Protein AF-A0A6A8DEP5-F1 (afdb_monomer_lite)

Secondary structure (DSSP, 8-state):
-HHHHHHHHHHHHHHHHHHHHHHHHHHHHHHHHHHHHHHHHHHHHHHHHHHHHHHHHHHS-GGGS-HHHHHHHHHHHHHHHHHHHHHHHHHHHHHHHHHHHHHHHHHHHHHHHHH--HHHHHHHHHHHHHHHHHHH--TTHHHHHHHHHHHHHHHHHHHHHHHHHHHHHHHHHHHHHHHHHHHHHHHHHTTTTT------HHHHHHHHHHHHHHHHHHHHHHHHHHHHHHHHHHHHT-----TTHHHHHHHHHH-

Structure (mmCIF, N/CA/C/O backbone):
data_AF-A0A6A8DEP5-F1
#
_entry.id   AF-A0A6A8DEP5-F1
#
loop_
_atom_site.group_PDB
_atom_site.id
_atom_site.type_symbol
_atom_site.label_atom_id
_atom_site.label_alt_id
_atom_site.label_comp_id
_atom_site.label_asym_id
_atom_site.label_entity_id
_atom_site.label_seq_id
_atom_site.pdbx_PDB_ins_code
_atom_site.Cartn_x
_atom_site.Cartn_y
_atom_site.Cartn_z
_atom_site.occupancy
_atom_site.B_iso_or_equiv
_atom_site.auth_seq_id
_atom_site.auth_comp_id
_atom_site.auth_asym_id
_atom_site.auth_atom_id
_atom_site.pdbx_PDB_model_num
ATOM 1 N N . MET A 1 1 ? 21.143 9.092 -34.615 1.00 64.88 1 MET A N 1
ATOM 2 C CA . MET A 1 1 ? 20.687 7.791 -35.154 1.00 64.88 1 MET A CA 1
ATOM 3 C C . MET A 1 1 ? 20.883 6.630 -34.178 1.00 64.88 1 MET A C 1
ATOM 5 O O . MET A 1 1 ? 20.022 6.469 -33.326 1.00 64.88 1 MET A O 1
ATOM 9 N N . LEU A 1 2 ? 21.979 5.856 -34.192 1.00 66.44 2 LEU A N 1
ATOM 10 C CA . LEU A 1 2 ? 22.106 4.645 -33.340 1.00 66.44 2 LEU A CA 1
ATOM 11 C C . LEU A 1 2 ? 22.013 4.942 -31.827 1.00 66.44 2 LEU A C 1
ATOM 13 O O . LEU A 1 2 ? 21.248 4.302 -31.108 1.00 66.44 2 LEU A O 1
ATOM 17 N N . ASN A 1 3 ? 22.694 6.000 -31.370 1.00 68.44 3 ASN A N 1
ATOM 18 C CA . ASN A 1 3 ? 22.599 6.492 -29.989 1.00 68.44 3 ASN A CA 1
ATOM 19 C C . ASN A 1 3 ? 21.206 7.040 -29.617 1.00 68.44 3 ASN A C 1
ATOM 21 O O . ASN A 1 3 ? 20.847 7.037 -28.442 1.00 68.44 3 ASN A O 1
ATOM 25 N N . GLU A 1 4 ? 20.401 7.500 -30.579 1.00 78.38 4 GLU A N 1
ATOM 26 C CA . GLU A 1 4 ? 19.029 7.954 -30.304 1.00 78.38 4 GLU A CA 1
ATOM 27 C C . GLU A 1 4 ? 18.061 6.786 -30.170 1.00 78.38 4 GLU A C 1
ATOM 29 O O . GLU A 1 4 ? 17.274 6.773 -29.226 1.00 78.38 4 GLU A O 1
ATOM 34 N N . TYR A 1 5 ? 18.147 5.783 -31.051 1.00 73.94 5 TYR A N 1
ATOM 35 C CA . TYR A 1 5 ? 17.395 4.536 -30.886 1.00 73.94 5 TYR A CA 1
ATOM 36 C C . TYR A 1 5 ? 17.712 3.884 -29.544 1.00 73.94 5 TYR A C 1
ATOM 38 O O . TYR A 1 5 ? 16.813 3.413 -28.855 1.00 73.94 5 TYR A O 1
ATOM 46 N N . GLN A 1 6 ? 18.978 3.936 -29.125 1.00 69.00 6 GLN A N 1
ATOM 47 C CA . GLN A 1 6 ? 19.394 3.414 -27.833 1.00 69.00 6 GLN A CA 1
ATOM 48 C C . GLN A 1 6 ? 18.760 4.161 -26.654 1.00 69.00 6 GLN A C 1
ATOM 50 O O . GLN A 1 6 ? 18.247 3.523 -25.736 1.00 69.00 6 GLN A O 1
ATOM 55 N N . LYS A 1 7 ? 18.752 5.499 -26.679 1.00 78.81 7 LYS A N 1
ATOM 56 C CA . LYS A 1 7 ? 18.082 6.305 -25.645 1.00 78.81 7 LYS A CA 1
ATOM 57 C C . LYS A 1 7 ? 16.578 6.029 -25.594 1.00 78.81 7 LYS A C 1
ATOM 59 O O . LYS A 1 7 ? 16.026 5.903 -24.506 1.00 78.81 7 LYS A O 1
ATOM 64 N N . LYS A 1 8 ? 15.928 5.895 -26.754 1.00 83.75 8 LYS A N 1
ATOM 65 C CA . LYS A 1 8 ? 14.498 5.566 -26.853 1.00 83.75 8 LYS A CA 1
ATOM 66 C C . LYS A 1 8 ? 14.190 4.182 -26.273 1.00 83.75 8 LYS A C 1
ATOM 68 O O . LYS A 1 8 ? 13.292 4.066 -25.448 1.00 83.75 8 LYS A O 1
ATOM 73 N N . LEU A 1 9 ? 14.972 3.162 -26.628 1.00 77.44 9 LEU A N 1
ATOM 74 C CA . LEU A 1 9 ? 14.825 1.802 -26.094 1.00 77.44 9 LEU A CA 1
ATOM 75 C C . LEU A 1 9 ? 15.037 1.742 -24.579 1.00 77.44 9 LEU A C 1
ATOM 77 O O . LEU A 1 9 ? 14.268 1.084 -23.886 1.00 77.44 9 LEU A O 1
ATOM 81 N N . LEU A 1 10 ? 16.050 2.446 -24.061 1.00 78.75 10 LEU A N 1
ATOM 82 C CA . LEU A 1 10 ? 16.294 2.535 -22.620 1.00 78.75 10 LEU A CA 1
ATOM 83 C C . LEU A 1 10 ? 15.092 3.150 -21.892 1.00 78.75 10 LEU A C 1
ATOM 85 O O . LEU A 1 10 ? 14.630 2.598 -20.898 1.00 78.75 10 LEU A O 1
ATOM 89 N N . ASN A 1 11 ? 14.569 4.259 -22.416 1.00 85.38 11 ASN A N 1
ATOM 90 C CA . ASN A 1 11 ? 13.423 4.954 -21.842 1.00 85.38 11 ASN A CA 1
ATOM 91 C C . ASN A 1 11 ? 12.164 4.075 -21.819 1.00 85.38 11 ASN A C 1
ATOM 93 O O . ASN A 1 11 ? 11.483 4.000 -20.801 1.00 85.38 11 ASN A O 1
ATOM 97 N N . GLU A 1 12 ? 11.858 3.371 -22.912 1.00 85.81 12 GLU A N 1
ATOM 98 C CA . GLU A 1 12 ? 10.690 2.483 -22.940 1.00 85.81 12 GLU A CA 1
ATOM 99 C C . GLU A 1 12 ? 10.889 1.235 -22.064 1.00 85.81 12 GLU A C 1
ATOM 101 O O . GLU A 1 12 ? 9.957 0.840 -21.369 1.00 85.81 12 GLU A O 1
ATOM 106 N N . LYS A 1 13 ? 12.106 0.676 -21.977 1.00 79.75 13 LYS A N 1
ATOM 107 C CA . LYS A 1 13 ? 12.417 -0.427 -21.045 1.00 79.75 13 LYS A CA 1
ATOM 108 C C . LYS A 1 13 ? 12.237 -0.008 -19.580 1.00 79.75 13 LYS A C 1
ATOM 110 O O . LYS A 1 13 ? 11.696 -0.776 -18.788 1.00 79.75 13 LYS A O 1
ATOM 115 N N . GLN A 1 14 ? 12.629 1.217 -19.223 1.00 81.75 14 GLN A N 1
ATOM 116 C CA . GLN A 1 14 ? 12.386 1.777 -17.888 1.00 81.75 14 GLN A CA 1
ATOM 117 C C . GLN A 1 14 ? 10.889 1.931 -17.598 1.00 81.75 14 GLN A C 1
ATOM 119 O O . GLN A 1 14 ? 10.432 1.516 -16.536 1.00 81.75 14 GLN A O 1
ATOM 124 N N . LYS A 1 15 ? 10.113 2.457 -18.554 1.00 87.94 15 LYS A N 1
ATOM 125 C CA . LYS A 1 15 ? 8.652 2.548 -18.416 1.00 87.94 15 LYS A CA 1
ATOM 126 C C . LYS A 1 15 ? 7.983 1.180 -18.315 1.00 87.94 15 LYS A C 1
ATOM 128 O O . LYS A 1 15 ? 7.007 1.059 -17.591 1.00 87.94 15 LYS A O 1
ATOM 133 N N . MET A 1 16 ? 8.483 0.158 -19.016 1.00 84.25 16 MET A N 1
ATOM 134 C CA . MET A 1 16 ? 7.974 -1.213 -18.889 1.00 84.25 16 MET A CA 1
ATOM 135 C C . MET A 1 16 ? 8.184 -1.764 -17.480 1.00 84.25 16 MET A C 1
ATOM 137 O O . MET A 1 16 ? 7.261 -2.340 -16.914 1.00 84.25 16 MET A O 1
ATOM 141 N N . ARG A 1 17 ? 9.379 -1.586 -16.905 1.00 82.19 17 ARG A N 1
ATOM 142 C CA . ARG A 1 17 ? 9.647 -2.015 -15.526 1.00 82.19 17 ARG A CA 1
ATOM 143 C C . ARG A 1 17 ? 8.756 -1.279 -14.531 1.00 82.19 17 ARG A C 1
ATOM 145 O O . ARG A 1 17 ? 8.147 -1.929 -13.690 1.00 82.19 17 ARG A O 1
ATOM 152 N N . GLU A 1 18 ? 8.608 0.038 -14.690 1.00 85.44 18 GLU A N 1
ATOM 153 C CA . GLU A 1 18 ? 7.676 0.824 -13.876 1.00 85.44 18 GLU A CA 1
ATOM 154 C C . GLU A 1 18 ? 6.236 0.317 -14.031 1.00 85.44 18 GLU A C 1
ATOM 156 O O . GLU A 1 18 ? 5.571 0.077 -13.033 1.00 85.44 18 GLU A O 1
ATOM 161 N N . PHE A 1 19 ? 5.766 0.073 -15.255 1.00 88.62 19 PHE A N 1
ATOM 162 C CA . PHE A 1 19 ? 4.423 -0.452 -15.503 1.00 88.62 19 PHE A CA 1
ATOM 163 C C . PHE A 1 19 ? 4.197 -1.808 -14.820 1.00 88.62 19 PHE A C 1
ATOM 165 O O . PHE A 1 19 ? 3.206 -1.976 -14.114 1.00 88.62 19 PHE A O 1
ATOM 172 N N . ASN A 1 20 ? 5.132 -2.750 -14.976 1.00 84.12 20 ASN A N 1
ATOM 173 C CA . ASN A 1 20 ? 5.048 -4.076 -14.354 1.00 84.12 20 ASN A CA 1
ATOM 174 C C . ASN A 1 20 ? 5.051 -3.988 -12.821 1.00 84.12 20 ASN A C 1
ATOM 176 O O . ASN A 1 20 ? 4.357 -4.752 -12.154 1.00 84.12 20 ASN A O 1
ATOM 180 N N . ARG A 1 21 ? 5.819 -3.051 -12.260 1.00 84.44 21 ARG A N 1
ATOM 181 C CA . ARG A 1 21 ? 5.820 -2.758 -10.826 1.00 84.44 21 ARG A CA 1
ATOM 182 C C . ARG A 1 21 ? 4.461 -2.234 -10.356 1.00 84.44 21 ARG A C 1
ATOM 184 O O . ARG A 1 21 ? 3.902 -2.775 -9.407 1.00 84.44 21 ARG A O 1
ATOM 191 N N . LEU A 1 22 ? 3.897 -1.237 -11.043 1.00 89.06 22 LEU A N 1
ATOM 192 C CA . LEU A 1 22 ? 2.570 -0.697 -10.711 1.00 89.06 22 LEU A CA 1
ATOM 193 C C . LEU A 1 22 ? 1.474 -1.764 -10.832 1.00 89.06 22 LEU A C 1
ATOM 195 O O . LEU A 1 22 ? 0.526 -1.766 -10.048 1.00 89.06 22 LEU A O 1
ATOM 199 N N . GLU A 1 23 ? 1.605 -2.690 -11.783 1.00 87.31 23 GLU A N 1
ATOM 200 C CA . GLU A 1 23 ? 0.687 -3.818 -11.938 1.00 87.31 23 GLU A CA 1
ATOM 201 C C . GLU A 1 23 ? 0.753 -4.779 -10.740 1.00 87.31 23 GLU A C 1
ATOM 203 O O . GLU A 1 23 ? -0.294 -5.128 -10.186 1.00 87.31 23 GLU A O 1
ATOM 208 N N . ARG A 1 24 ? 1.956 -5.153 -10.279 1.00 85.31 24 ARG A N 1
ATOM 209 C CA . ARG A 1 24 ? 2.130 -5.979 -9.069 1.00 85.31 24 ARG A CA 1
ATOM 210 C C . ARG A 1 24 ? 1.565 -5.296 -7.825 1.00 85.31 24 ARG A C 1
ATOM 212 O O . ARG A 1 24 ? 0.784 -5.908 -7.095 1.00 85.31 24 ARG A O 1
ATOM 219 N N . GLU A 1 25 ? 1.884 -4.019 -7.633 1.00 86.19 25 GLU A N 1
ATOM 220 C CA . GLU A 1 25 ? 1.361 -3.202 -6.532 1.00 86.19 25 GLU A CA 1
ATOM 221 C C . GLU A 1 25 ? -0.177 -3.143 -6.565 1.00 86.19 25 GLU A C 1
ATOM 223 O O . GLU A 1 25 ? -0.840 -3.350 -5.549 1.00 86.19 25 GLU A O 1
ATOM 228 N N . THR A 1 26 ? -0.767 -2.979 -7.753 1.00 90.75 26 THR A N 1
ATOM 229 C CA . THR A 1 26 ? -2.226 -2.981 -7.954 1.00 90.75 26 THR A CA 1
ATOM 230 C C . THR A 1 26 ? -2.864 -4.311 -7.548 1.00 90.75 26 THR A C 1
ATOM 232 O O . THR A 1 26 ? -3.929 -4.323 -6.929 1.00 90.75 26 THR A O 1
ATOM 235 N N . ILE A 1 27 ? -2.247 -5.444 -7.894 1.00 88.81 27 ILE A N 1
ATOM 236 C CA . ILE A 1 27 ? -2.744 -6.780 -7.521 1.00 88.81 27 ILE A CA 1
ATOM 237 C C . ILE A 1 27 ? -2.712 -6.958 -5.997 1.00 88.81 27 ILE A C 1
ATOM 239 O O . ILE A 1 27 ? -3.687 -7.435 -5.403 1.00 88.81 27 ILE A O 1
ATOM 243 N N . GLY A 1 28 ? -1.620 -6.531 -5.360 1.00 84.38 28 GLY A N 1
ATOM 244 C CA . GLY A 1 28 ? -1.478 -6.552 -3.908 1.00 84.38 28 GLY A CA 1
ATOM 245 C C . GLY A 1 28 ? -2.541 -5.701 -3.207 1.00 84.38 28 GLY A C 1
ATOM 246 O O . GLY A 1 28 ? -3.254 -6.204 -2.336 1.00 84.38 28 GLY A O 1
ATOM 247 N N . LEU A 1 29 ? -2.719 -4.455 -3.649 1.00 87.38 29 LEU A N 1
ATOM 248 C CA . LEU A 1 29 ? -3.701 -3.527 -3.082 1.00 87.38 29 LEU A CA 1
ATOM 249 C C . LEU A 1 29 ? -5.147 -3.978 -3.298 1.00 87.38 29 LEU A C 1
ATOM 251 O O . LEU A 1 29 ? -5.971 -3.781 -2.414 1.00 87.38 29 LEU A O 1
ATOM 255 N N . LYS A 1 30 ? -5.477 -4.627 -4.423 1.00 91.12 30 LYS A N 1
ATOM 256 C CA . LYS A 1 30 ? -6.810 -5.230 -4.619 1.00 91.12 30 LYS A CA 1
ATOM 257 C C . LYS A 1 30 ? -7.090 -6.326 -3.592 1.00 91.12 30 LYS A C 1
ATOM 259 O O . LYS A 1 30 ? -8.161 -6.352 -2.999 1.00 91.12 30 LYS A O 1
ATOM 264 N N . THR A 1 31 ? -6.103 -7.181 -3.335 1.00 87.69 31 THR A N 1
ATOM 265 C CA . THR A 1 31 ? -6.222 -8.241 -2.322 1.00 87.69 31 THR A CA 1
ATOM 266 C C . THR A 1 31 ? -6.389 -7.656 -0.915 1.00 87.69 31 THR A C 1
ATOM 268 O O . THR A 1 31 ? -7.134 -8.189 -0.094 1.00 87.69 31 THR A O 1
ATOM 271 N N . GLU A 1 32 ? -5.693 -6.561 -0.609 1.00 83.06 32 GLU A N 1
ATOM 272 C CA . GLU A 1 32 ? -5.861 -5.837 0.654 1.00 83.06 32 GLU A CA 1
ATOM 273 C C . GLU A 1 32 ? -7.229 -5.153 0.751 1.00 83.06 32 GLU A C 1
ATOM 275 O O . GLU A 1 32 ? -7.872 -5.231 1.799 1.00 83.06 32 GLU A O 1
ATOM 280 N N . LEU A 1 33 ? -7.700 -4.541 -0.338 1.00 89.75 33 LEU A N 1
ATOM 281 C CA . LEU A 1 33 ? -9.004 -3.891 -0.412 1.00 89.75 33 LEU A CA 1
ATOM 282 C C . LEU A 1 33 ? -10.133 -4.873 -0.091 1.00 89.75 33 LEU A C 1
ATOM 284 O O . LEU A 1 33 ? -11.011 -4.539 0.704 1.00 89.75 33 LEU A O 1
ATOM 288 N N . ASP A 1 34 ? -10.077 -6.086 -0.644 1.00 89.31 34 ASP A N 1
ATOM 289 C CA . ASP A 1 34 ? -11.056 -7.141 -0.364 1.00 89.31 34 ASP A CA 1
ATOM 290 C C . ASP A 1 34 ? -11.075 -7.497 1.133 1.00 89.31 34 ASP A C 1
ATOM 292 O O . ASP A 1 34 ? -12.133 -7.528 1.765 1.00 89.31 34 ASP A O 1
ATOM 296 N N . LYS A 1 35 ? -9.896 -7.660 1.752 1.00 87.69 35 LYS A N 1
ATOM 297 C CA . LYS A 1 35 ? -9.779 -7.929 3.198 1.00 87.69 35 LYS A CA 1
ATOM 298 C C . LYS A 1 35 ? -10.322 -6.780 4.050 1.00 87.69 35 LYS A C 1
ATOM 300 O O . LYS A 1 35 ? -10.966 -7.025 5.072 1.00 87.69 35 LYS A O 1
ATOM 305 N N . LEU A 1 36 ? -10.045 -5.533 3.670 1.00 85.38 36 LEU A N 1
ATOM 306 C CA . LEU A 1 36 ? -10.547 -4.349 4.370 1.00 85.38 36 LEU A CA 1
ATOM 307 C C . LEU A 1 36 ? -12.064 -4.221 4.230 1.00 85.38 36 LEU A C 1
ATOM 309 O O . LEU A 1 36 ? -12.730 -3.917 5.216 1.00 85.38 36 LEU A O 1
ATOM 313 N N . ALA A 1 37 ? -12.620 -4.520 3.054 1.00 89.75 37 ALA A N 1
ATOM 314 C CA . ALA A 1 37 ? -14.061 -4.540 2.827 1.00 89.75 37 ALA A CA 1
ATOM 315 C C . ALA A 1 37 ? -14.758 -5.609 3.685 1.00 89.75 37 ALA A C 1
ATOM 317 O O . ALA A 1 37 ? -15.793 -5.337 4.301 1.00 89.75 37 ALA A O 1
ATOM 318 N N . ASP A 1 38 ? -14.175 -6.804 3.798 1.00 90.88 38 ASP A N 1
ATOM 319 C CA . ASP A 1 38 ? -14.685 -7.857 4.680 1.00 90.88 38 ASP A CA 1
ATOM 320 C C . ASP A 1 38 ? -14.650 -7.440 6.158 1.00 90.88 38 ASP A C 1
ATOM 322 O O . ASP A 1 38 ? -15.648 -7.610 6.874 1.00 90.88 38 ASP A O 1
ATOM 326 N N . LYS A 1 39 ? -13.536 -6.842 6.611 1.00 86.75 39 LYS A N 1
ATOM 327 C CA . LYS A 1 39 ? -13.387 -6.298 7.974 1.00 86.75 39 LYS A CA 1
ATOM 328 C C . LYS A 1 39 ? -14.402 -5.180 8.245 1.00 86.75 39 LYS A C 1
ATOM 330 O O . LYS A 1 39 ? -15.093 -5.225 9.263 1.00 86.75 39 LYS A O 1
ATOM 335 N N . GLU A 1 40 ? -14.559 -4.223 7.329 1.00 89.19 40 GLU A N 1
ATOM 336 C CA . GLU A 1 40 ? -15.534 -3.133 7.449 1.00 89.19 40 GLU A CA 1
ATOM 337 C C . GLU A 1 40 ? -16.959 -3.686 7.589 1.00 89.19 40 GLU A C 1
ATOM 339 O O . GLU A 1 40 ? -17.695 -3.305 8.503 1.00 89.19 40 GLU A O 1
ATOM 344 N N . ASN A 1 41 ? -17.339 -4.644 6.742 1.00 92.94 41 ASN A N 1
ATOM 345 C CA . ASN A 1 41 ? -18.650 -5.288 6.799 1.00 92.94 41 ASN A CA 1
ATOM 346 C C . ASN A 1 41 ? -18.868 -6.068 8.104 1.00 92.94 41 ASN A C 1
ATOM 348 O O . ASN A 1 41 ? -19.986 -6.112 8.629 1.00 92.94 41 ASN A O 1
ATOM 352 N N . ALA A 1 42 ? -17.830 -6.713 8.640 1.00 91.50 42 ALA A N 1
ATOM 353 C CA . ALA A 1 42 ? -17.893 -7.373 9.941 1.00 91.50 42 ALA A CA 1
ATOM 354 C C . ALA A 1 42 ? -18.125 -6.361 11.077 1.00 91.50 42 ALA A C 1
ATOM 356 O O . ALA A 1 42 ? -19.046 -6.550 11.876 1.00 91.50 42 ALA A O 1
ATOM 357 N N . TYR A 1 43 ? -17.372 -5.258 11.109 1.00 87.56 43 TYR A N 1
ATOM 358 C CA . TYR A 1 43 ? -17.541 -4.215 12.124 1.00 87.56 43 TYR A CA 1
ATOM 359 C C . TYR A 1 43 ? -18.874 -3.484 12.010 1.00 87.56 43 TYR A C 1
ATOM 361 O O . TYR A 1 43 ? -19.520 -3.255 13.028 1.00 87.56 43 TYR A O 1
ATOM 369 N N . LYS A 1 44 ? -19.355 -3.218 10.793 1.00 92.44 44 LYS A N 1
ATOM 370 C CA . LYS A 1 44 ? -20.683 -2.637 10.563 1.00 92.44 44 LYS A CA 1
ATOM 371 C C . LYS A 1 44 ? -21.800 -3.529 11.101 1.00 92.44 44 LYS A C 1
ATOM 373 O O . LYS A 1 44 ? -22.743 -3.046 11.721 1.00 92.44 44 LYS A O 1
ATOM 378 N N . ARG A 1 45 ? -21.693 -4.848 10.897 1.00 93.88 45 ARG A N 1
ATOM 379 C CA . ARG A 1 45 ? -22.644 -5.816 11.467 1.00 93.88 45 ARG A CA 1
ATOM 380 C C . ARG A 1 45 ? -22.613 -5.805 12.990 1.00 93.88 45 ARG A C 1
ATOM 382 O O . ARG A 1 45 ? -23.681 -5.804 13.592 1.00 93.88 45 ARG A O 1
ATOM 389 N N . LYS A 1 46 ? -21.421 -5.764 13.593 1.00 89.25 46 LYS A N 1
ATOM 390 C CA . LYS A 1 46 ? -21.274 -5.671 15.048 1.00 89.25 46 LYS A CA 1
ATOM 391 C C . LYS A 1 46 ? -21.884 -4.377 15.585 1.00 89.25 46 LYS A C 1
ATOM 393 O O . LYS A 1 46 ? -22.729 -4.440 16.462 1.00 89.25 46 LYS A O 1
ATOM 398 N N . LEU A 1 47 ? -21.551 -3.230 14.997 1.00 84.69 47 LEU A N 1
ATOM 399 C CA . LEU A 1 47 ? -22.122 -1.930 15.358 1.00 84.69 47 LEU A CA 1
ATOM 400 C C . LEU A 1 47 ? -23.657 -1.954 15.366 1.00 84.69 47 LEU A C 1
ATOM 402 O O . LEU A 1 47 ? -24.269 -1.516 16.336 1.00 84.69 47 LEU A O 1
ATOM 406 N N . ASN A 1 48 ? -24.273 -2.517 14.325 1.00 91.12 48 ASN A N 1
ATOM 407 C CA . ASN A 1 48 ? -25.729 -2.638 14.257 1.00 91.12 48 ASN A CA 1
ATOM 408 C C . ASN A 1 48 ? -26.300 -3.532 15.375 1.00 91.12 48 ASN A C 1
ATOM 410 O O . ASN A 1 48 ? -27.394 -3.264 15.863 1.00 91.12 48 ASN A O 1
ATOM 414 N N . GLN A 1 49 ? -25.594 -4.595 15.778 1.00 91.25 49 GLN A N 1
ATOM 415 C CA . GLN A 1 49 ? -26.014 -5.457 16.891 1.00 91.25 49 GLN A CA 1
ATOM 416 C C . GLN A 1 49 ? -25.975 -4.702 18.223 1.00 91.25 49 GLN A C 1
ATOM 418 O O . GLN A 1 49 ? -26.980 -4.688 18.929 1.00 91.25 49 GLN A O 1
ATOM 423 N N . GLU A 1 50 ? -24.866 -4.014 18.512 1.00 83.00 50 GLU A N 1
ATOM 424 C CA . GLU A 1 50 ? -24.711 -3.232 19.747 1.00 83.00 50 GLU A CA 1
ATOM 425 C C . GLU A 1 50 ? -25.763 -2.102 19.824 1.00 83.00 50 GLU A C 1
ATOM 427 O O . GLU A 1 50 ? -26.349 -1.850 20.876 1.00 83.00 50 GLU A O 1
ATOM 432 N N . GLN A 1 51 ? -26.072 -1.443 18.696 1.00 80.81 51 GLN A N 1
ATOM 433 C CA . GLN A 1 51 ? -27.122 -0.415 18.632 1.00 80.81 51 GLN A CA 1
ATOM 434 C C . GLN A 1 51 ? -28.503 -0.983 18.981 1.00 80.81 51 GLN A C 1
ATOM 436 O O . GLN A 1 51 ? -29.229 -0.399 19.785 1.00 80.81 51 GLN A O 1
ATOM 441 N N . VAL A 1 52 ? -28.846 -2.150 18.429 1.00 86.31 52 VAL A N 1
ATOM 442 C CA . VAL A 1 52 ? -30.108 -2.841 18.726 1.00 86.31 52 VAL A CA 1
ATOM 443 C C . VAL A 1 52 ? -30.196 -3.240 20.205 1.00 86.31 52 VAL A C 1
ATOM 445 O O . VAL A 1 52 ? -31.280 -3.194 20.792 1.00 86.31 52 VAL A O 1
ATOM 448 N N . ASP A 1 53 ? -29.089 -3.629 20.833 1.00 78.50 53 ASP A N 1
ATOM 449 C CA . ASP A 1 53 ? -29.082 -3.997 22.251 1.00 78.50 53 ASP A CA 1
ATOM 450 C C . ASP A 1 53 ? -29.242 -2.776 23.173 1.00 78.50 53 ASP A C 1
ATOM 452 O O . ASP A 1 53 ? -30.012 -2.839 24.143 1.00 78.50 53 ASP A O 1
ATOM 456 N N . VAL A 1 54 ? -28.664 -1.626 22.807 1.00 80.81 54 VAL A N 1
ATOM 457 C CA . VAL A 1 54 ? -28.959 -0.336 23.457 1.00 80.81 54 VAL A CA 1
ATOM 458 C C . VAL A 1 54 ? -30.439 0.029 23.313 1.00 80.81 54 VAL A C 1
ATOM 460 O O . VAL A 1 54 ? -31.084 0.328 24.320 1.00 80.81 54 VAL A O 1
ATOM 463 N N . GLU A 1 55 ? -31.018 -0.062 22.113 1.00 80.88 55 GLU A N 1
ATOM 464 C CA . GLU A 1 55 ? -32.436 0.254 21.869 1.00 80.88 55 GLU A CA 1
ATOM 465 C C . GLU A 1 55 ? -33.386 -0.620 22.703 1.00 80.88 55 GLU A C 1
ATOM 467 O O . GLU A 1 55 ? -34.340 -0.116 23.306 1.00 80.88 55 GLU A O 1
ATOM 472 N N . LYS A 1 56 ? -33.111 -1.929 22.812 1.00 81.81 56 LYS A N 1
ATOM 473 C CA . LYS A 1 56 ? -33.888 -2.842 23.673 1.00 81.81 56 LYS A CA 1
ATOM 474 C C . LYS A 1 56 ? -33.823 -2.429 25.142 1.00 81.81 56 LYS A C 1
ATOM 476 O O . LYS A 1 56 ? -34.830 -2.507 25.850 1.00 81.81 56 LYS A O 1
ATOM 481 N N . LEU A 1 57 ? -32.651 -2.012 25.621 1.00 77.62 57 LEU A N 1
ATOM 482 C CA . LEU A 1 57 ? -32.472 -1.568 27.003 1.00 77.62 57 LEU A CA 1
ATOM 483 C C . LEU A 1 57 ? -33.135 -0.207 27.248 1.00 77.62 57 LEU A C 1
ATOM 485 O O . LEU A 1 57 ? -33.716 -0.008 28.317 1.00 77.62 57 LEU A O 1
ATOM 489 N N . GLU A 1 58 ? -33.128 0.710 26.285 1.00 72.75 58 GLU A N 1
ATOM 490 C CA . GLU A 1 58 ? -33.817 2.002 26.399 1.00 72.75 58 GLU A CA 1
ATOM 491 C C . GLU A 1 58 ? -35.349 1.851 26.352 1.00 72.75 58 GLU A C 1
ATOM 493 O O . GLU A 1 58 ? -36.041 2.476 27.159 1.00 72.75 58 GLU A O 1
ATOM 498 N N . GLY A 1 59 ? -35.881 0.950 25.516 1.00 67.25 59 GLY A N 1
ATOM 499 C CA . GLY A 1 59 ? -37.324 0.722 25.338 1.00 67.25 59 GLY A CA 1
ATOM 500 C C . GLY A 1 59 ? -38.054 0.031 26.504 1.00 67.25 59 GLY A C 1
ATOM 501 O O . GLY A 1 59 ? -39.281 0.102 26.597 1.00 67.25 59 GLY A O 1
ATOM 502 N N . LEU A 1 60 ? -37.341 -0.620 27.430 1.00 62.66 60 LEU A N 1
ATOM 503 C CA . LEU A 1 60 ? -37.942 -1.227 28.627 1.00 62.66 60 LEU A CA 1
ATOM 504 C C . LEU A 1 60 ? -38.308 -0.143 29.661 1.00 62.66 60 LEU A C 1
ATOM 506 O O . LEU A 1 60 ? -37.434 0.372 30.359 1.00 62.66 60 LEU A O 1
ATOM 510 N N . SER A 1 61 ? -39.592 0.202 29.797 1.00 57.09 61 SER A N 1
ATOM 511 C CA . SER A 1 61 ? -40.054 1.255 30.721 1.00 57.09 61 SER A CA 1
ATOM 512 C C . SER A 1 61 ? -39.585 1.047 32.173 1.00 57.09 61 SER A C 1
ATOM 514 O O . SER A 1 61 ? -39.786 -0.010 32.774 1.00 57.09 61 SER A O 1
ATOM 516 N N . ILE A 1 62 ? -39.001 2.097 32.761 1.00 54.12 62 ILE A N 1
ATOM 517 C CA . ILE A 1 62 ? -38.433 2.122 34.124 1.00 54.12 62 ILE A CA 1
ATOM 518 C C . ILE A 1 62 ? -39.530 1.974 35.198 1.00 54.12 62 ILE A C 1
ATOM 520 O O . ILE A 1 62 ? -39.253 1.569 36.322 1.00 54.12 62 ILE A O 1
ATOM 524 N N . THR A 1 63 ? -40.797 2.226 34.856 1.00 53.62 63 THR A N 1
ATOM 525 C CA . THR A 1 63 ? -41.924 2.128 35.798 1.00 53.62 63 THR A CA 1
ATOM 526 C C . THR A 1 63 ? -42.311 0.697 36.190 1.00 53.62 63 THR A C 1
ATOM 528 O O . THR A 1 63 ? -43.026 0.533 37.174 1.00 53.62 63 THR A O 1
ATOM 531 N N . GLY A 1 64 ? -41.842 -0.337 35.479 1.00 54.78 64 GLY A N 1
ATOM 532 C CA . GLY A 1 64 ? -42.196 -1.742 35.750 1.00 54.78 64 GLY A CA 1
ATOM 533 C C . GLY A 1 64 ? -41.109 -2.588 36.422 1.00 54.78 64 GLY A C 1
ATOM 534 O O . GLY A 1 64 ? -41.337 -3.763 36.701 1.00 54.78 64 GLY A O 1
ATOM 535 N N . ILE A 1 65 ? -39.916 -2.034 36.656 1.00 54.00 65 ILE A N 1
ATOM 536 C CA . ILE A 1 65 ? -38.732 -2.806 37.047 1.00 54.00 65 ILE A CA 1
ATOM 537 C C . ILE A 1 65 ? -38.266 -2.345 38.437 1.00 54.00 65 ILE A C 1
ATOM 539 O O . ILE A 1 65 ? -37.864 -1.200 38.616 1.00 54.00 65 ILE A O 1
ATOM 543 N N . PHE A 1 66 ? -38.344 -3.244 39.427 1.00 53.38 66 PHE A N 1
ATOM 544 C CA . PHE A 1 66 ? -37.959 -3.023 40.830 1.00 53.38 66 PHE A CA 1
ATOM 545 C C . PHE A 1 66 ? -36.623 -2.258 40.990 1.00 53.38 66 PHE A C 1
ATOM 547 O O . PHE A 1 66 ? -35.683 -2.463 40.225 1.00 53.38 66 PHE A O 1
ATOM 554 N N . ILE A 1 67 ? -36.506 -1.428 42.036 1.00 53.53 67 ILE A N 1
ATOM 555 C CA . ILE A 1 67 ? -35.387 -0.494 42.312 1.00 53.53 67 ILE A CA 1
ATOM 556 C C . ILE A 1 67 ? -33.986 -1.145 42.208 1.00 53.53 67 ILE A C 1
ATOM 558 O O . ILE A 1 67 ? -33.044 -0.522 41.725 1.00 53.53 67 ILE A O 1
ATOM 562 N N . THR A 1 68 ? -33.836 -2.420 42.578 1.00 55.44 68 THR A N 1
ATOM 563 C CA . THR A 1 68 ? -32.565 -3.170 42.485 1.00 55.44 68 THR A CA 1
ATOM 564 C C . THR A 1 68 ? -32.177 -3.543 41.050 1.00 55.44 68 THR A C 1
ATOM 566 O O . THR A 1 68 ? -30.996 -3.663 40.727 1.00 55.44 68 THR A O 1
ATOM 569 N N . LEU A 1 69 ? -33.164 -3.733 40.174 1.00 60.75 69 LEU A N 1
ATOM 570 C CA . LEU A 1 69 ? -32.959 -3.990 38.750 1.00 60.75 69 LEU A CA 1
ATOM 571 C C . LEU A 1 69 ? -32.723 -2.688 37.974 1.00 60.75 69 LEU A C 1
ATOM 573 O O . LEU A 1 69 ? -32.009 -2.719 36.978 1.00 60.75 69 LEU A O 1
ATOM 577 N N . ALA A 1 70 ? -33.245 -1.549 38.443 1.00 65.38 70 ALA A N 1
ATOM 578 C CA . ALA A 1 70 ? -32.984 -0.244 37.834 1.00 65.38 70 ALA A CA 1
ATOM 579 C C . ALA A 1 70 ? -31.486 0.120 37.862 1.00 65.38 70 ALA A C 1
ATOM 581 O O . ALA A 1 70 ? -30.950 0.557 36.846 1.00 65.38 70 ALA A O 1
ATOM 582 N N . GLY A 1 71 ? -30.788 -0.155 38.972 1.00 67.12 71 GLY A N 1
ATOM 583 C CA . GLY A 1 71 ? -29.331 0.018 39.064 1.00 67.12 71 GLY A CA 1
ATOM 584 C C . GLY A 1 71 ? -28.558 -0.874 38.083 1.00 67.12 71 GLY A C 1
ATOM 585 O O . GLY A 1 71 ? -27.749 -0.376 37.306 1.00 67.12 71 GLY A O 1
ATOM 586 N N . LYS A 1 72 ? -28.880 -2.176 38.035 1.00 76.44 72 LYS A N 1
ATOM 587 C CA . LYS A 1 72 ? -28.264 -3.128 37.086 1.00 76.44 72 LYS A CA 1
ATOM 588 C C . LYS A 1 72 ? -28.560 -2.793 35.621 1.00 76.44 72 LYS A C 1
ATOM 590 O O . LYS A 1 72 ? -27.729 -3.035 34.752 1.00 76.44 72 LYS A O 1
ATOM 595 N N . LYS A 1 73 ? -29.746 -2.248 35.336 1.00 74.50 73 LYS A N 1
ATOM 596 C CA . LYS A 1 73 ? -30.143 -1.805 33.996 1.00 74.50 73 LYS A CA 1
ATOM 597 C C . LYS A 1 73 ? -29.320 -0.598 33.547 1.00 74.50 73 LYS A C 1
ATOM 599 O O . LYS A 1 73 ? -28.866 -0.589 32.412 1.00 74.50 73 LYS A O 1
ATOM 604 N N . LEU A 1 74 ? -29.130 0.394 34.420 1.00 74.31 74 LEU A N 1
ATOM 605 C CA . LEU A 1 74 ? -28.308 1.573 34.126 1.00 74.31 74 LEU A CA 1
ATOM 606 C C . LEU A 1 74 ? -26.843 1.194 33.885 1.00 74.31 74 LEU A C 1
ATOM 608 O O . LEU A 1 74 ? -26.256 1.660 32.917 1.00 74.31 74 LEU A O 1
ATOM 612 N N . GLU A 1 75 ? -26.284 0.308 34.712 1.00 78.81 75 GLU A N 1
ATOM 613 C CA . GLU A 1 75 ? -24.917 -0.201 34.539 1.00 78.81 75 GLU A CA 1
ATOM 614 C C . GLU A 1 75 ? -24.754 -0.965 33.218 1.00 78.81 75 GLU A C 1
ATOM 616 O O . GLU A 1 75 ? -23.806 -0.735 32.468 1.00 78.81 75 GLU A O 1
ATOM 621 N N . ARG A 1 76 ? -25.720 -1.830 32.883 1.00 80.69 76 ARG A N 1
ATOM 622 C CA . ARG A 1 76 ? -25.717 -2.543 31.604 1.00 80.69 76 ARG A CA 1
ATOM 623 C C . ARG A 1 76 ? -25.875 -1.595 30.416 1.00 80.69 76 ARG A C 1
ATOM 625 O O . ARG A 1 76 ? -25.156 -1.743 29.443 1.00 80.69 76 ARG A O 1
ATOM 632 N N . LEU A 1 77 ? -26.764 -0.608 30.501 1.00 76.38 77 LEU A N 1
ATOM 633 C CA . LEU A 1 77 ? -26.953 0.390 29.447 1.00 76.38 77 LEU A CA 1
ATOM 634 C C . LEU A 1 77 ? -25.678 1.210 29.205 1.00 76.38 77 LEU A C 1
ATOM 636 O O . LEU A 1 77 ? -25.346 1.483 28.056 1.00 76.38 77 LEU A O 1
ATOM 640 N N . ASP A 1 78 ? -24.961 1.588 30.266 1.00 73.31 78 ASP A N 1
ATOM 641 C CA . ASP A 1 78 ? -23.674 2.280 30.144 1.00 73.31 78 ASP A CA 1
ATOM 642 C C . ASP A 1 78 ? -22.632 1.403 29.437 1.00 73.31 78 ASP A C 1
ATOM 644 O O . ASP A 1 78 ? -21.946 1.864 28.525 1.00 73.31 78 ASP A O 1
ATOM 648 N N . LYS A 1 79 ? -22.563 0.113 29.793 1.00 79.38 79 LYS A N 1
ATOM 649 C CA . LYS A 1 79 ? -21.684 -0.858 29.129 1.00 79.38 79 LYS A CA 1
ATOM 650 C C . LYS A 1 79 ? -21.984 -0.974 27.631 1.00 79.38 79 LYS A C 1
ATOM 652 O O . LYS A 1 79 ? -21.071 -0.847 26.823 1.00 79.38 79 LYS A O 1
ATOM 657 N N . GLU A 1 80 ? -23.248 -1.145 27.270 1.00 77.56 80 GLU A N 1
ATOM 658 C CA . GLU A 1 80 ? -23.670 -1.379 25.881 1.00 77.56 80 GLU A CA 1
ATOM 659 C C . GLU A 1 80 ? -23.468 -0.102 25.039 1.00 77.56 80 GLU A C 1
ATOM 661 O O . GLU A 1 80 ? -23.020 -0.158 23.897 1.00 77.56 80 GLU A O 1
ATOM 666 N N . LYS A 1 81 ? -23.647 1.090 25.632 1.00 71.12 81 LYS A N 1
ATOM 667 C CA . LYS A 1 81 ? -23.272 2.367 24.993 1.00 71.12 81 LYS A CA 1
ATOM 668 C C . LYS A 1 81 ? -21.771 2.473 24.721 1.00 71.12 81 LYS A C 1
ATOM 670 O O . LYS A 1 81 ? -21.387 2.973 23.664 1.00 71.12 81 LYS A O 1
ATOM 675 N N . ARG A 1 82 ? -20.914 2.000 25.632 1.00 70.88 82 ARG A N 1
ATOM 676 C CA . ARG A 1 82 ? -19.460 1.931 25.387 1.00 70.88 82 ARG A CA 1
ATOM 677 C C . ARG A 1 82 ? -19.128 0.938 24.272 1.00 70.88 82 ARG A C 1
ATOM 679 O O . ARG A 1 82 ? -18.268 1.236 23.448 1.00 70.88 82 ARG A O 1
ATOM 686 N N . GLU A 1 83 ? -19.816 -0.201 24.224 1.00 75.38 83 GLU A N 1
ATOM 687 C CA . GLU A 1 83 ? -19.654 -1.215 23.172 1.00 75.38 83 GLU A CA 1
ATOM 688 C C . GLU A 1 83 ? -20.054 -0.661 21.789 1.00 75.38 83 GLU A C 1
ATOM 690 O O . GLU A 1 83 ? -19.298 -0.838 20.831 1.00 75.38 83 GLU A O 1
ATOM 695 N N . VAL A 1 84 ? -21.131 0.134 21.696 1.00 73.12 84 VAL A N 1
ATOM 696 C CA . VAL A 1 84 ? -21.501 0.883 20.476 1.00 73.12 84 VAL A CA 1
ATOM 697 C C . VAL A 1 84 ? -20.404 1.855 20.048 1.00 73.12 84 VAL A C 1
ATOM 699 O O . VAL A 1 84 ? -20.020 1.861 18.880 1.00 73.12 84 VAL A O 1
ATOM 702 N N . VAL A 1 85 ? -19.880 2.673 20.968 1.00 70.62 85 VAL A N 1
ATOM 703 C CA . VAL A 1 85 ? -18.818 3.647 20.649 1.00 70.62 85 VAL A CA 1
ATOM 704 C C . VAL A 1 85 ? -17.558 2.937 20.146 1.00 70.62 85 VAL A C 1
ATOM 706 O O . VAL A 1 85 ? -16.978 3.350 19.143 1.00 70.62 85 VAL A O 1
ATOM 709 N N . ALA A 1 86 ? -17.162 1.837 20.787 1.00 74.06 86 ALA A N 1
ATOM 710 C CA . ALA A 1 86 ? -16.019 1.041 20.351 1.00 74.06 86 ALA A CA 1
ATOM 711 C C . ALA A 1 86 ? -16.248 0.413 18.964 1.00 74.06 86 ALA A C 1
ATOM 713 O O . ALA A 1 86 ? -15.369 0.474 18.103 1.00 74.06 86 ALA A O 1
ATOM 714 N N . ALA A 1 87 ? -17.430 -0.158 18.714 1.00 74.19 87 ALA A N 1
ATOM 715 C CA . ALA A 1 87 ? -17.776 -0.732 17.414 1.00 74.19 87 ALA A CA 1
ATOM 716 C C . ALA A 1 87 ? -17.829 0.331 16.303 1.00 74.19 87 ALA A C 1
ATOM 718 O O . ALA A 1 87 ? -17.378 0.074 15.185 1.00 74.19 87 ALA A O 1
ATOM 719 N N . GLN A 1 88 ? -18.322 1.532 16.620 1.00 76.44 88 GLN A N 1
ATOM 720 C CA . GLN A 1 88 ? -18.361 2.678 15.713 1.00 76.44 88 GLN A CA 1
ATOM 721 C C . GLN A 1 88 ? -16.948 3.102 15.305 1.00 76.44 88 GLN A C 1
ATOM 723 O O . GLN A 1 88 ? -16.694 3.303 14.118 1.00 76.44 88 GLN A O 1
ATOM 728 N N . LEU A 1 89 ? -16.028 3.189 16.271 1.00 74.00 89 LEU A N 1
ATOM 729 C CA . LEU A 1 89 ? -14.636 3.552 16.018 1.00 74.00 89 LEU A CA 1
ATOM 730 C C . LEU A 1 89 ? -13.946 2.527 15.108 1.00 74.00 89 LEU A C 1
ATOM 732 O O . LEU A 1 89 ? -13.357 2.918 14.103 1.00 74.00 89 LEU A O 1
ATOM 736 N N . LYS A 1 90 ? -14.095 1.225 15.403 1.00 78.81 90 LYS A N 1
ATOM 737 C CA . LYS A 1 90 ? -13.512 0.137 14.592 1.00 78.81 90 LYS A CA 1
ATOM 738 C C . LYS A 1 90 ? -14.077 0.103 13.167 1.00 78.81 90 LYS A C 1
ATOM 740 O O . LYS A 1 90 ? -13.338 -0.122 12.210 1.00 78.81 90 LYS A O 1
ATOM 745 N N . TRP A 1 91 ? -15.379 0.347 12.997 1.00 84.38 91 TRP A N 1
ATOM 746 C CA . TRP A 1 91 ? -15.975 0.466 11.661 1.00 84.38 91 TRP A CA 1
ATOM 747 C C . TRP A 1 91 ? -15.415 1.672 10.898 1.00 84.38 91 TRP A C 1
ATOM 749 O O . TRP A 1 91 ? -15.050 1.534 9.730 1.00 84.38 91 TRP A O 1
ATOM 759 N N . GLN A 1 92 ? -15.298 2.826 11.558 1.00 80.50 92 GLN A N 1
ATOM 760 C CA . GLN A 1 92 ? -14.743 4.029 10.944 1.00 80.50 92 GLN A CA 1
ATOM 761 C C . GLN A 1 92 ? -13.277 3.829 10.520 1.00 80.50 92 GLN A C 1
ATOM 763 O O . GLN A 1 92 ? -12.924 4.220 9.413 1.00 80.50 92 GLN A O 1
ATOM 768 N N . GLU A 1 93 ? -12.453 3.159 11.336 1.00 77.75 93 GLU A N 1
ATOM 769 C CA . GLU A 1 93 ? -11.061 2.784 10.997 1.00 77.75 93 GLU A CA 1
ATOM 770 C C . GLU A 1 93 ? -10.982 1.953 9.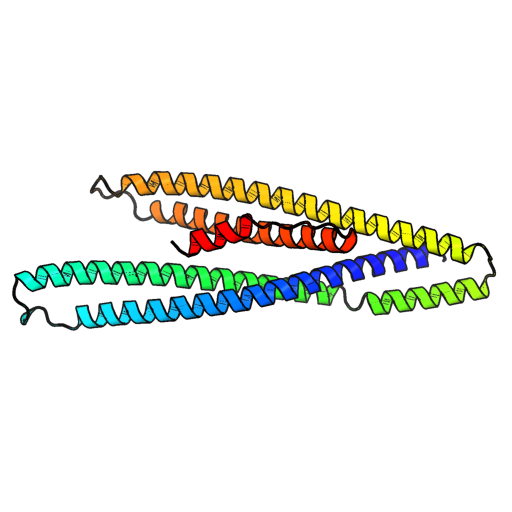728 1.00 77.75 93 GLU A C 1
ATOM 772 O O . GLU A 1 93 ? -10.226 2.269 8.810 1.00 77.75 93 GLU A O 1
ATOM 777 N N . ALA A 1 94 ? -11.785 0.891 9.666 1.00 81.12 94 ALA A N 1
ATOM 778 C CA . ALA A 1 94 ? -11.807 0.013 8.508 1.00 81.12 94 ALA A CA 1
ATOM 779 C C . ALA A 1 94 ? -12.303 0.744 7.251 1.00 81.12 94 ALA A C 1
ATOM 781 O O . ALA A 1 94 ? -11.731 0.556 6.179 1.00 81.12 94 ALA A O 1
ATOM 782 N N . SER A 1 95 ? -13.317 1.606 7.383 1.00 85.50 95 SER A N 1
ATOM 783 C CA . SER A 1 95 ? -13.835 2.421 6.279 1.00 85.50 95 SER A CA 1
ATOM 784 C C . SER A 1 95 ? -12.792 3.418 5.764 1.00 85.50 95 SER A C 1
ATOM 786 O O . SER A 1 95 ? -12.620 3.545 4.553 1.00 85.50 95 SER A O 1
ATOM 788 N N . GLU A 1 96 ? -12.097 4.133 6.651 1.00 81.94 96 GLU A N 1
ATOM 789 C CA . GLU A 1 96 ? -11.043 5.086 6.274 1.00 81.94 96 GLU A CA 1
ATOM 790 C C . GLU A 1 96 ? -9.878 4.373 5.578 1.00 81.94 96 GLU A C 1
ATOM 792 O O . GLU A 1 96 ? -9.492 4.761 4.475 1.00 81.94 96 GLU A O 1
ATOM 797 N N . ALA A 1 97 ? -9.398 3.260 6.145 1.00 81.19 97 ALA A N 1
ATOM 798 C CA . ALA A 1 97 ? -8.353 2.446 5.530 1.00 81.19 97 ALA A CA 1
ATOM 799 C C . ALA A 1 97 ? -8.761 1.935 4.137 1.00 81.19 97 ALA A C 1
ATOM 801 O O . ALA A 1 97 ? -7.962 1.980 3.200 1.00 81.19 97 ALA A O 1
ATOM 802 N N . ARG A 1 98 ? -10.015 1.487 3.978 1.00 88.69 98 ARG A N 1
ATOM 803 C CA . ARG A 1 98 ? -10.560 1.048 2.686 1.00 88.69 98 ARG A CA 1
ATOM 804 C C . ARG A 1 98 ? -10.551 2.189 1.669 1.00 88.69 98 ARG A C 1
ATOM 806 O O . ARG A 1 98 ? -10.049 2.006 0.564 1.00 88.69 98 ARG A O 1
ATOM 813 N N . GLN A 1 99 ? -11.051 3.366 2.048 1.00 90.75 99 GLN A N 1
ATOM 814 C CA . GLN A 1 99 ? -11.078 4.545 1.175 1.00 90.75 99 GLN A CA 1
ATOM 815 C C . GLN A 1 99 ? -9.676 4.992 0.752 1.00 90.75 99 GLN A C 1
ATOM 817 O O . GLN A 1 99 ? -9.484 5.428 -0.382 1.00 90.75 99 GLN A O 1
ATOM 822 N N . ASP A 1 100 ? -8.689 4.892 1.637 1.00 85.69 100 ASP A N 1
ATOM 823 C CA . ASP A 1 100 ? -7.314 5.263 1.307 1.00 85.69 100 ASP A CA 1
ATOM 824 C C . ASP A 1 100 ? -6.668 4.292 0.315 1.00 85.69 100 ASP A C 1
ATOM 826 O O . ASP A 1 100 ? -5.971 4.738 -0.600 1.00 85.69 100 ASP A O 1
ATOM 830 N N . VAL A 1 101 ? -6.954 2.991 0.428 1.00 86.69 101 VAL A N 1
ATOM 831 C CA . VAL A 1 101 ? -6.536 1.992 -0.570 1.00 86.69 101 VAL A CA 1
ATOM 832 C C . VAL A 1 101 ? -7.255 2.206 -1.908 1.00 86.69 101 VAL A C 1
ATOM 834 O O . VAL A 1 101 ? -6.628 2.100 -2.960 1.00 86.69 101 VAL A O 1
ATOM 837 N N . GLU A 1 102 ? -8.542 2.570 -1.905 1.00 93.00 102 GLU A N 1
ATOM 838 C CA . GLU A 1 102 ? -9.278 2.905 -3.137 1.00 93.00 102 GLU A CA 1
ATOM 839 C C . GLU A 1 102 ? -8.671 4.108 -3.869 1.00 93.00 102 GLU A C 1
ATOM 841 O O . GLU A 1 102 ? -8.504 4.066 -5.090 1.00 93.00 102 GLU A O 1
ATOM 846 N N . LYS A 1 103 ? -8.305 5.167 -3.133 1.00 94.25 103 LYS A N 1
ATOM 847 C CA . LYS A 1 103 ? -7.608 6.330 -3.705 1.00 94.25 103 LYS A CA 1
ATOM 848 C C . LYS A 1 103 ? -6.254 5.930 -4.286 1.00 94.25 103 LYS A C 1
ATOM 850 O O . LYS A 1 103 ? -5.934 6.324 -5.400 1.00 94.25 103 LYS A O 1
ATOM 855 N N . GLU A 1 104 ? -5.485 5.113 -3.566 1.00 90.62 104 GLU A N 1
ATOM 856 C CA . GLU A 1 104 ? -4.177 4.636 -4.029 1.00 90.62 104 GLU A CA 1
ATOM 857 C C . GLU A 1 104 ? -4.296 3.806 -5.317 1.00 90.62 104 GLU A C 1
ATOM 859 O O . GLU A 1 104 ? -3.544 4.025 -6.265 1.00 90.62 104 GLU A O 1
ATOM 864 N N . LEU A 1 105 ? -5.298 2.929 -5.413 1.00 93.81 105 LEU A N 1
ATOM 865 C CA . LEU A 1 105 ? -5.600 2.188 -6.641 1.00 93.81 105 LEU A CA 1
ATOM 866 C C . LEU A 1 105 ? -5.978 3.108 -7.810 1.00 93.81 105 LEU A C 1
ATOM 868 O O . LEU A 1 105 ? -5.563 2.855 -8.944 1.00 93.81 105 LEU A O 1
ATOM 872 N N . ALA A 1 106 ? -6.744 4.172 -7.556 1.00 95.12 106 ALA A N 1
ATOM 873 C CA . ALA A 1 106 ? -7.087 5.158 -8.579 1.00 95.12 106 ALA A CA 1
ATOM 874 C C . ALA A 1 106 ? -5.845 5.923 -9.073 1.00 95.12 106 ALA A C 1
ATOM 876 O O . ALA A 1 106 ? -5.657 6.064 -10.285 1.00 95.12 106 ALA A O 1
ATOM 877 N N . ASP A 1 107 ? -4.965 6.338 -8.158 1.00 93.62 107 ASP A N 1
ATOM 878 C CA . ASP A 1 107 ? -3.706 7.017 -8.483 1.00 93.62 107 ASP A CA 1
ATOM 879 C C . ASP A 1 107 ? -2.774 6.112 -9.307 1.00 93.62 107 ASP A C 1
ATOM 881 O O . ASP A 1 107 ? -2.179 6.548 -10.299 1.00 93.62 107 ASP A O 1
ATOM 885 N N . LEU A 1 108 ? -2.656 4.830 -8.938 1.00 91.88 108 LEU A N 1
ATOM 886 C CA . LEU A 1 108 ? -1.868 3.849 -9.691 1.00 91.88 108 LEU A CA 1
ATOM 887 C C . LEU A 1 108 ? -2.433 3.631 -11.095 1.00 91.88 108 LEU A C 1
ATOM 889 O O . LEU A 1 108 ? -1.670 3.639 -12.065 1.00 91.88 108 LEU A O 1
ATOM 893 N N . ALA A 1 109 ? -3.755 3.511 -11.228 1.00 91.94 109 ALA A N 1
ATOM 894 C CA . ALA A 1 109 ? -4.406 3.384 -12.527 1.00 91.94 109 ALA A CA 1
ATOM 895 C C . ALA A 1 109 ? -4.144 4.611 -13.419 1.00 91.94 109 ALA A C 1
ATOM 897 O O . ALA A 1 109 ? -3.863 4.466 -14.613 1.00 91.94 109 ALA A O 1
ATOM 898 N N . GLU A 1 110 ? -4.169 5.823 -12.856 1.00 93.88 110 GLU A N 1
ATOM 899 C CA . GLU A 1 110 ? -3.833 7.039 -13.600 1.00 93.88 110 GLU A CA 1
ATOM 900 C C . GLU A 1 110 ? -2.362 7.047 -14.043 1.00 93.88 110 GLU A C 1
ATOM 902 O O . GLU A 1 110 ? -2.057 7.356 -15.200 1.00 93.88 110 GLU A O 1
ATOM 907 N N . ARG A 1 111 ? -1.437 6.656 -13.158 1.00 91.94 111 ARG A N 1
ATOM 908 C CA . ARG A 1 111 ? -0.006 6.538 -13.483 1.00 91.94 111 ARG A CA 1
ATOM 909 C C . ARG A 1 111 ? 0.241 5.529 -14.603 1.00 91.94 111 ARG A C 1
ATOM 911 O O . ARG A 1 111 ? 0.955 5.853 -15.552 1.00 91.94 111 ARG A O 1
ATOM 918 N N . MET A 1 112 ? -0.386 4.355 -14.545 1.00 91.12 112 MET A N 1
ATOM 919 C CA . MET A 1 112 ? -0.296 3.339 -15.601 1.00 91.12 112 MET A CA 1
ATOM 920 C C . MET A 1 112 ? -0.836 3.868 -16.936 1.00 91.12 112 MET A C 1
ATOM 922 O O . MET A 1 112 ? -0.178 3.720 -17.967 1.00 91.12 112 MET A O 1
ATOM 926 N N . ASN A 1 113 ? -1.968 4.580 -16.924 1.00 91.44 113 ASN A N 1
ATOM 927 C CA . ASN A 1 113 ? -2.519 5.212 -18.128 1.00 91.44 113 ASN A CA 1
ATOM 928 C C . ASN A 1 113 ? -1.573 6.264 -18.731 1.00 91.44 113 ASN A C 1
ATOM 930 O O . ASN A 1 113 ? -1.428 6.329 -19.953 1.00 91.44 113 ASN A O 1
ATOM 934 N N . ARG A 1 114 ? -0.888 7.065 -17.901 1.00 92.62 114 ARG A N 1
ATOM 935 C CA . ARG A 1 114 ? 0.106 8.056 -18.362 1.00 92.62 114 ARG A CA 1
ATOM 936 C C . ARG A 1 114 ? 1.336 7.405 -19.006 1.00 92.62 114 ARG A C 1
ATOM 938 O O . ARG A 1 114 ? 1.917 7.988 -19.923 1.00 92.62 114 ARG A O 1
ATOM 945 N N . LEU A 1 115 ? 1.733 6.211 -18.557 1.00 89.19 115 LEU A N 1
ATOM 946 C CA . LEU A 1 115 ? 2.823 5.437 -19.169 1.00 89.19 115 LEU A CA 1
ATOM 947 C C . LEU A 1 115 ? 2.428 4.870 -20.545 1.00 89.19 115 LEU A C 1
ATOM 949 O O . LEU A 1 115 ? 3.285 4.740 -21.427 1.00 89.19 115 LEU A O 1
ATOM 953 N N . GLY A 1 116 ? 1.137 4.603 -20.759 1.00 89.38 116 GLY A N 1
ATOM 954 C CA . GLY A 1 116 ? 0.595 4.059 -22.003 1.00 89.38 116 GLY A CA 1
ATOM 955 C C . GLY A 1 116 ? 0.989 2.594 -22.198 1.00 89.38 116 GLY A C 1
ATOM 956 O O . GLY A 1 116 ? 0.949 1.811 -21.257 1.00 89.38 116 GLY A O 1
ATOM 957 N N . ASN A 1 117 ? 1.386 2.223 -23.420 1.00 87.12 117 ASN A N 1
ATOM 958 C CA . ASN A 1 117 ? 1.861 0.874 -23.743 1.00 87.12 117 ASN A CA 1
ATOM 959 C C . ASN A 1 117 ? 3.378 0.873 -24.023 1.00 87.12 117 ASN A C 1
ATOM 961 O O . ASN A 1 117 ? 3.798 0.922 -25.186 1.00 87.12 117 ASN A O 1
ATOM 965 N N . PRO A 1 118 ? 4.229 0.869 -22.980 1.00 85.44 118 PRO A N 1
ATOM 966 C CA . PRO A 1 118 ? 5.677 0.951 -23.155 1.00 85.44 118 PRO A CA 1
ATOM 967 C C . PRO A 1 118 ? 6.255 -0.291 -23.842 1.00 85.44 118 PRO A C 1
ATOM 969 O O . PRO A 1 118 ? 7.254 -0.182 -24.550 1.00 85.44 118 PRO A O 1
ATOM 972 N N . LYS A 1 119 ? 5.598 -1.455 -23.719 1.00 76.56 119 LYS A N 1
ATOM 973 C CA . LYS A 1 119 ? 5.996 -2.676 -24.429 1.00 76.56 119 LYS A CA 1
ATOM 974 C C . LYS A 1 119 ? 5.873 -2.514 -25.941 1.00 76.56 119 LYS A C 1
ATOM 976 O O . LYS A 1 119 ? 6.807 -2.815 -26.674 1.00 76.56 119 LYS A O 1
ATOM 981 N N . GLU A 1 120 ? 4.737 -2.010 -26.407 1.00 77.88 120 GLU A N 1
ATOM 982 C CA . GLU A 1 120 ? 4.497 -1.805 -27.837 1.00 77.88 120 GLU A CA 1
ATOM 983 C C . GLU A 1 120 ? 5.480 -0.795 -28.444 1.00 77.88 120 GLU A C 1
ATOM 985 O O . GLU A 1 120 ? 6.056 -1.057 -29.501 1.00 77.88 120 GLU A O 1
ATOM 990 N N . LYS A 1 121 ? 5.756 0.308 -27.733 1.00 82.44 121 LYS A N 1
ATOM 991 C CA . LYS A 1 121 ? 6.755 1.307 -28.149 1.00 82.44 121 LYS A CA 1
ATOM 992 C C . LYS A 1 121 ? 8.181 0.759 -28.138 1.00 82.44 121 LYS A C 1
ATOM 994 O O . LYS A 1 121 ? 8.968 1.078 -29.029 1.00 82.44 121 LYS A O 1
ATOM 999 N N . TYR A 1 122 ? 8.526 -0.069 -27.153 1.00 78.12 122 TYR A N 1
ATOM 1000 C CA . TYR A 1 122 ? 9.816 -0.756 -27.110 1.00 78.12 122 TYR A CA 1
ATOM 1001 C C . TYR A 1 122 ? 9.989 -1.680 -28.323 1.00 78.12 122 TYR A C 1
ATOM 1003 O O . TYR A 1 122 ? 10.995 -1.583 -29.029 1.00 78.12 122 TYR A O 1
ATOM 1011 N N . ASP A 1 123 ? 8.982 -2.511 -28.607 1.00 71.31 123 ASP A N 1
ATOM 1012 C CA . ASP A 1 123 ? 8.978 -3.433 -29.745 1.00 71.31 123 ASP A CA 1
ATOM 1013 C C . ASP A 1 123 ? 9.071 -2.669 -31.085 1.00 71.31 123 ASP A C 1
ATOM 1015 O O . ASP A 1 123 ? 9.760 -3.103 -32.011 1.00 71.31 123 ASP A O 1
ATOM 1019 N N . GLU A 1 124 ? 8.426 -1.503 -31.194 1.00 80.56 124 GLU A N 1
ATOM 1020 C CA . GLU A 1 124 ? 8.523 -0.618 -32.361 1.00 80.56 124 GLU A CA 1
ATOM 1021 C C . GLU A 1 124 ? 9.942 -0.067 -32.565 1.00 80.56 124 GLU A C 1
ATOM 1023 O O . GLU A 1 124 ? 10.512 -0.207 -33.652 1.00 80.56 124 GLU A O 1
ATOM 1028 N N . PHE A 1 125 ? 10.547 0.522 -31.530 1.00 80.88 125 PHE A N 1
ATOM 1029 C CA . PHE A 1 125 ? 11.907 1.061 -31.628 1.00 80.88 125 PHE A CA 1
ATOM 1030 C C . PHE A 1 125 ? 12.953 -0.027 -31.863 1.00 80.88 125 PHE A C 1
ATOM 1032 O O . PHE A 1 125 ? 13.975 0.235 -32.504 1.00 80.88 125 PHE A O 1
ATOM 1039 N N . LEU A 1 126 ? 12.699 -1.247 -31.386 1.00 73.56 126 LEU A N 1
ATOM 1040 C CA . LEU A 1 126 ? 13.571 -2.387 -31.625 1.00 73.56 126 LEU A CA 1
ATOM 1041 C C . LEU A 1 126 ? 13.562 -2.774 -33.107 1.00 73.56 126 LEU A C 1
ATOM 1043 O O . LEU A 1 126 ? 14.637 -2.914 -33.691 1.00 73.56 126 LEU A O 1
ATOM 1047 N N . ARG A 1 127 ? 12.378 -2.851 -33.731 1.00 75.94 127 ARG A N 1
ATOM 1048 C CA . ARG A 1 127 ? 12.244 -3.098 -35.178 1.00 75.94 127 ARG A CA 1
ATOM 1049 C C . ARG A 1 127 ? 12.951 -2.024 -36.005 1.00 75.94 127 ARG A C 1
ATOM 1051 O O . ARG A 1 127 ? 13.751 -2.359 -36.873 1.00 75.94 127 ARG A O 1
ATOM 1058 N N . GLN A 1 128 ? 12.740 -0.746 -35.680 1.00 80.56 128 GLN A N 1
ATOM 1059 C CA . GLN A 1 128 ? 13.390 0.372 -36.384 1.00 80.56 128 GLN A CA 1
ATOM 1060 C C . GLN A 1 128 ? 14.925 0.321 -36.267 1.00 80.56 128 GLN A C 1
ATOM 1062 O O . GLN A 1 128 ? 15.641 0.606 -37.226 1.00 80.56 128 GLN A O 1
ATOM 1067 N N . LYS A 1 129 ? 15.451 -0.068 -35.097 1.00 75.31 129 LYS A N 1
ATOM 1068 C CA . LYS A 1 129 ? 16.897 -0.233 -34.889 1.00 75.31 129 LYS A CA 1
ATOM 1069 C C . LYS A 1 129 ? 17.457 -1.422 -35.676 1.00 75.31 129 LYS A C 1
ATOM 1071 O O . LYS A 1 129 ? 18.547 -1.304 -36.229 1.00 75.31 129 LYS A O 1
ATOM 1076 N N . GLN A 1 130 ? 16.743 -2.548 -35.714 1.00 68.25 130 GLN A N 1
ATOM 1077 C CA . GLN A 1 130 ? 17.139 -3.731 -36.485 1.00 68.25 130 GLN A CA 1
ATOM 1078 C C . GLN A 1 130 ? 17.198 -3.423 -37.982 1.00 68.25 130 GLN A C 1
ATOM 1080 O O . GLN A 1 130 ? 18.202 -3.720 -38.622 1.00 68.25 130 GLN A O 1
ATOM 1085 N N . GLU A 1 131 ? 16.176 -2.758 -38.516 1.00 74.00 131 GLU A N 1
ATOM 1086 C CA . GLU A 1 131 ? 16.127 -2.340 -39.918 1.00 74.00 131 GLU A CA 1
ATOM 1087 C C . GLU A 1 131 ? 17.306 -1.420 -40.273 1.00 74.00 131 GLU A C 1
ATOM 1089 O O . GLU A 1 131 ? 18.015 -1.671 -41.244 1.00 74.00 131 GLU A O 1
ATOM 1094 N N . TYR A 1 132 ? 17.610 -0.441 -39.411 1.00 75.19 132 TYR A N 1
ATOM 1095 C CA . TYR A 1 132 ? 18.770 0.439 -39.574 1.00 75.19 132 TYR A CA 1
ATOM 1096 C C . TYR A 1 132 ? 20.113 -0.316 -39.545 1.00 75.19 132 TYR A C 1
ATOM 1098 O O . TYR A 1 132 ? 21.036 0.018 -40.286 1.00 75.19 132 TYR A O 1
ATOM 1106 N N . LEU A 1 133 ? 20.269 -1.333 -38.694 1.00 70.06 133 LEU A N 1
ATOM 1107 C CA . LEU A 1 133 ? 21.505 -2.125 -38.626 1.00 70.06 133 LEU A CA 1
ATOM 1108 C C . LEU A 1 133 ? 21.686 -3.016 -39.862 1.00 70.06 133 LEU A C 1
ATOM 1110 O O . LEU A 1 133 ? 22.794 -3.093 -40.396 1.00 70.06 133 LEU A O 1
ATOM 1114 N N . LEU A 1 134 ? 20.601 -3.619 -40.355 1.00 66.50 134 LEU A N 1
ATOM 1115 C CA . LEU A 1 134 ? 20.600 -4.449 -41.564 1.00 66.50 134 LEU A CA 1
ATOM 1116 C C . LEU A 1 134 ? 20.951 -3.643 -42.820 1.00 66.50 134 LEU A C 1
ATOM 1118 O O . LEU A 1 134 ? 21.624 -4.159 -43.708 1.00 66.50 134 LEU A O 1
ATOM 1122 N N . THR A 1 135 ? 20.569 -2.366 -42.882 1.00 68.56 135 THR A N 1
ATOM 1123 C CA . THR A 1 135 ? 20.933 -1.485 -44.002 1.00 68.56 135 THR A CA 1
ATOM 1124 C C . THR A 1 135 ? 22.359 -0.938 -43.925 1.00 68.56 135 THR A C 1
ATOM 1126 O O . THR A 1 135 ? 22.861 -0.448 -44.933 1.00 68.56 135 THR A O 1
ATOM 1129 N N . THR A 1 136 ? 23.023 -1.005 -42.762 1.00 65.31 136 THR A N 1
ATOM 1130 C CA . THR A 1 136 ? 24.300 -0.295 -42.525 1.00 65.31 136 THR A CA 1
ATOM 1131 C C . THR A 1 136 ? 25.505 -1.213 -42.248 1.00 65.31 136 THR A C 1
ATOM 1133 O O . THR A 1 136 ? 26.588 -0.696 -42.018 1.00 65.31 136 THR A O 1
ATOM 1136 N N . SER A 1 137 ? 25.357 -2.546 -42.337 1.00 58.97 137 SER A N 1
ATOM 1137 C CA . SER A 1 137 ? 26.431 -3.571 -42.278 1.00 58.97 137 SER A CA 1
ATOM 1138 C C . SER A 1 137 ? 27.468 -3.402 -41.147 1.00 58.97 137 SER A C 1
ATOM 1140 O O . SER A 1 137 ? 28.471 -2.721 -41.331 1.00 58.97 137 SER A O 1
ATOM 1142 N N . HIS A 1 138 ? 27.301 -4.082 -40.004 1.00 61.59 138 HIS A N 1
ATOM 1143 C CA . HIS A 1 138 ? 28.401 -4.266 -39.038 1.00 61.59 138 HIS A CA 1
ATOM 1144 C C . HIS A 1 138 ? 28.272 -5.564 -38.224 1.00 61.59 138 HIS A C 1
ATOM 1146 O O . HIS A 1 138 ? 27.276 -5.768 -37.529 1.00 61.59 138 HIS A O 1
ATOM 1152 N N . GLU A 1 139 ? 29.331 -6.383 -38.242 1.00 57.59 139 GLU A N 1
ATOM 1153 C CA . GLU A 1 139 ? 29.540 -7.556 -37.370 1.00 57.59 139 GLU A CA 1
ATOM 1154 C C . GLU A 1 139 ? 29.629 -7.182 -35.869 1.00 57.59 139 GLU A C 1
ATOM 1156 O O . GLU A 1 139 ? 29.364 -8.010 -35.004 1.00 57.59 139 GLU A O 1
ATOM 1161 N N . ASP A 1 140 ? 29.891 -5.911 -35.533 1.00 58.03 140 ASP A N 1
ATOM 1162 C CA . ASP A 1 140 ? 29.963 -5.399 -34.149 1.00 58.03 140 ASP A CA 1
ATOM 1163 C C . ASP A 1 140 ? 28.590 -5.106 -33.502 1.00 58.03 140 ASP A C 1
ATOM 1165 O O . ASP A 1 140 ? 28.503 -4.695 -32.334 1.00 58.03 140 ASP A O 1
ATOM 1169 N N . GLY A 1 141 ? 27.499 -5.271 -34.257 1.00 61.56 141 GLY A N 1
ATOM 1170 C CA . GLY A 1 141 ? 26.148 -4.881 -33.847 1.00 61.56 141 GLY A CA 1
ATOM 1171 C C . GLY A 1 141 ? 25.569 -5.730 -32.713 1.00 61.56 141 GLY A C 1
ATOM 1172 O O . GLY A 1 141 ? 24.969 -5.177 -31.788 1.00 61.56 141 GLY A O 1
ATOM 1173 N N . GLU A 1 142 ? 25.781 -7.048 -32.740 1.00 64.69 142 GLU A N 1
ATOM 1174 C CA . GLU A 1 142 ? 25.242 -7.970 -31.727 1.00 64.69 142 GLU A CA 1
ATOM 1175 C C . GLU A 1 142 ? 25.940 -7.800 -30.379 1.00 64.69 142 GLU A C 1
ATOM 1177 O O . GLU A 1 142 ? 25.283 -7.622 -29.352 1.00 64.69 142 GLU A O 1
ATOM 1182 N N . ARG A 1 143 ? 27.277 -7.738 -30.373 1.00 66.94 143 ARG A N 1
ATOM 1183 C CA . ARG A 1 143 ? 28.042 -7.556 -29.134 1.00 66.94 143 ARG A CA 1
ATOM 1184 C C . ARG A 1 143 ? 27.762 -6.203 -28.481 1.00 66.94 143 ARG A C 1
ATOM 1186 O O . ARG A 1 143 ? 27.624 -6.112 -27.260 1.00 66.94 143 ARG A O 1
ATOM 1193 N N . SER A 1 144 ? 27.625 -5.157 -29.296 1.00 66.12 144 SER A N 1
ATOM 1194 C CA . SER A 1 144 ? 27.214 -3.834 -28.822 1.00 66.12 144 SER A CA 1
ATOM 1195 C C . SER A 1 144 ? 25.791 -3.860 -28.258 1.00 66.12 144 SER A C 1
ATOM 1197 O O . SER A 1 144 ? 25.522 -3.234 -27.235 1.00 66.12 144 SER A O 1
ATOM 1199 N N . PHE A 1 145 ? 24.876 -4.605 -28.882 1.00 66.19 145 PHE A N 1
ATOM 1200 C CA . PHE A 1 145 ? 23.499 -4.764 -28.415 1.00 66.19 145 PHE A CA 1
ATOM 1201 C C . PHE A 1 145 ? 23.414 -5.479 -27.058 1.00 66.19 145 PHE A C 1
ATOM 1203 O O . PHE A 1 145 ? 22.719 -4.992 -26.165 1.00 66.19 145 PHE A O 1
ATOM 1210 N N . GLU A 1 146 ? 24.159 -6.570 -26.867 1.00 71.00 146 GLU A N 1
ATOM 1211 C CA . GLU A 1 146 ? 24.234 -7.294 -25.590 1.00 71.00 146 GLU A CA 1
ATOM 1212 C C . GLU A 1 146 ? 24.724 -6.398 -24.444 1.00 71.00 146 GLU A C 1
ATOM 1214 O O . GLU A 1 146 ? 24.080 -6.312 -23.395 1.00 71.00 146 GLU A O 1
ATOM 1219 N N . LEU A 1 147 ? 25.844 -5.692 -24.647 1.00 68.00 147 LEU A N 1
ATOM 1220 C CA . LEU A 1 147 ? 26.420 -4.801 -23.635 1.00 68.00 147 LEU A CA 1
ATOM 1221 C C . LEU A 1 147 ? 25.464 -3.662 -23.273 1.00 68.00 147 LEU A C 1
ATOM 1223 O O . LEU A 1 147 ? 25.320 -3.307 -22.104 1.00 68.00 147 LEU A O 1
ATOM 1227 N N . LEU A 1 148 ? 24.773 -3.114 -24.267 1.00 61.75 148 LEU A N 1
ATOM 1228 C CA . LEU A 1 148 ? 23.811 -2.039 -24.071 1.00 61.75 148 LEU A CA 1
ATOM 1229 C C . LEU A 1 148 ? 22.545 -2.500 -23.338 1.00 61.75 148 LEU A C 1
ATOM 1231 O O . LEU A 1 148 ? 22.040 -1.760 -22.493 1.00 61.75 148 LEU A O 1
ATOM 1235 N N . ASN A 1 149 ? 22.050 -3.712 -23.607 1.00 67.94 149 ASN A N 1
ATOM 1236 C CA . ASN A 1 149 ? 20.965 -4.302 -22.821 1.00 67.94 149 ASN A CA 1
ATOM 1237 C C . ASN A 1 149 ? 21.385 -4.500 -21.368 1.00 67.94 149 ASN A C 1
ATOM 1239 O O . ASN A 1 149 ? 20.625 -4.144 -20.471 1.00 67.94 149 ASN A O 1
ATOM 1243 N N . LYS A 1 150 ? 22.619 -4.963 -21.145 1.00 75.81 150 LYS A N 1
ATOM 1244 C CA . LYS A 1 150 ? 23.166 -5.145 -19.802 1.00 75.81 150 LYS A CA 1
ATOM 1245 C C . LYS A 1 150 ? 23.309 -3.827 -19.039 1.00 75.81 150 LYS A C 1
ATOM 1247 O O . LYS A 1 150 ? 22.966 -3.771 -17.867 1.00 75.81 150 LYS A O 1
ATOM 1252 N N . ILE A 1 151 ? 23.739 -2.749 -19.698 1.00 70.69 151 ILE A N 1
ATOM 1253 C CA . ILE A 1 151 ? 23.752 -1.399 -19.105 1.00 70.69 151 ILE A CA 1
ATOM 1254 C C . ILE A 1 151 ? 22.329 -0.932 -18.768 1.00 70.69 151 ILE A C 1
ATOM 1256 O O . ILE A 1 151 ? 22.113 -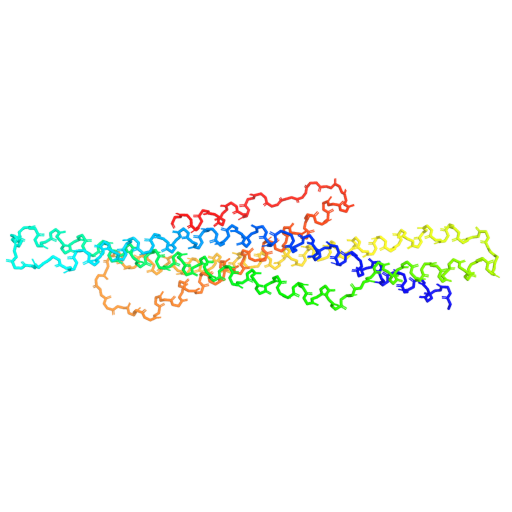0.316 -17.727 1.00 70.69 151 ILE A O 1
ATOM 1260 N N . ALA A 1 152 ? 21.355 -1.208 -19.639 1.00 65.50 152 ALA A N 1
ATOM 1261 C CA . ALA A 1 152 ? 19.961 -0.858 -19.385 1.00 65.50 152 ALA A CA 1
ATOM 1262 C C . ALA A 1 152 ? 19.388 -1.604 -18.173 1.00 65.50 152 ALA A C 1
ATOM 1264 O O . ALA A 1 152 ? 18.686 -0.987 -17.377 1.00 65.50 152 ALA A O 1
ATOM 1265 N N . ASP A 1 153 ? 19.717 -2.890 -18.027 1.00 74.62 153 ASP A N 1
ATOM 1266 C CA . ASP A 1 153 ? 19.337 -3.679 -16.855 1.00 74.62 153 ASP A CA 1
ATOM 1267 C C . ASP A 1 153 ? 19.992 -3.132 -15.588 1.00 74.62 153 ASP A C 1
ATOM 1269 O O . ASP A 1 153 ? 19.274 -2.736 -14.681 1.00 74.62 153 ASP A O 1
ATOM 1273 N N . LEU A 1 154 ? 21.316 -2.938 -15.577 1.00 75.81 154 LEU A N 1
ATOM 1274 C CA . LEU A 1 154 ? 22.033 -2.397 -14.414 1.00 75.81 154 LEU A CA 1
ATOM 1275 C C . LEU A 1 154 ? 21.520 -1.020 -13.965 1.00 75.81 154 LEU A C 1
ATOM 1277 O O . LEU A 1 154 ? 21.437 -0.744 -12.770 1.00 75.81 154 LEU A O 1
ATOM 1281 N N . ASN A 1 155 ? 21.172 -0.139 -14.906 1.00 70.00 155 ASN A N 1
ATOM 1282 C CA . ASN A 1 155 ? 20.612 1.173 -14.572 1.00 70.00 155 ASN A CA 1
ATOM 1283 C C . ASN A 1 155 ? 19.216 1.069 -13.957 1.00 70.00 155 ASN A C 1
ATOM 1285 O O . ASN A 1 155 ? 18.870 1.858 -13.080 1.00 70.00 155 ASN A O 1
ATOM 1289 N N . ALA A 1 156 ? 18.399 0.138 -14.442 1.00 71.00 156 ALA A N 1
ATOM 1290 C CA . ALA A 1 156 ? 17.075 -0.077 -13.892 1.00 71.00 156 ALA A CA 1
ATOM 1291 C C . ALA A 1 156 ? 17.141 -0.766 -12.521 1.00 71.00 156 ALA A C 1
ATOM 1293 O O . ALA A 1 156 ? 16.473 -0.315 -11.597 1.00 71.00 156 ALA A O 1
ATOM 1294 N N . ASP A 1 157 ? 18.041 -1.732 -12.350 1.00 77.50 157 ASP A N 1
ATOM 1295 C CA . ASP A 1 157 ? 18.330 -2.369 -11.064 1.00 77.50 157 ASP A CA 1
ATOM 1296 C C . ASP A 1 157 ? 18.807 -1.326 -10.034 1.00 77.50 157 ASP A C 1
ATOM 1298 O O . ASP A 1 157 ? 18.334 -1.275 -8.900 1.00 77.50 157 ASP A O 1
ATOM 1302 N N . SER A 1 158 ? 19.701 -0.413 -10.439 1.00 77.69 158 SER A N 1
ATOM 1303 C CA . SER A 1 158 ? 20.139 0.692 -9.580 1.00 77.69 158 SER A CA 1
ATOM 1304 C C . SER A 1 158 ? 18.996 1.637 -9.206 1.00 77.69 158 SER A C 1
ATOM 1306 O O . SER A 1 158 ? 19.033 2.218 -8.121 1.00 77.69 158 SER A O 1
ATOM 1308 N N . LYS A 1 159 ? 18.006 1.835 -10.084 1.00 76.81 159 LYS A N 1
ATOM 1309 C CA . LYS A 1 159 ? 16.826 2.655 -9.786 1.00 76.81 159 LYS A CA 1
ATOM 1310 C C . LYS A 1 159 ? 15.951 1.973 -8.731 1.00 76.81 159 LYS A C 1
ATOM 1312 O O . LYS A 1 159 ? 15.634 2.619 -7.740 1.00 76.81 159 LYS A O 1
ATOM 1317 N N . GLU A 1 160 ? 15.650 0.687 -8.907 1.00 79.44 160 GLU A N 1
ATOM 1318 C CA . GLU A 1 160 ? 14.852 -0.122 -7.968 1.00 79.44 160 GLU A CA 1
ATOM 1319 C C . GLU A 1 160 ? 15.480 -0.130 -6.561 1.00 79.44 160 GLU A C 1
ATOM 1321 O O . GLU A 1 160 ? 14.798 0.106 -5.565 1.00 79.44 160 GLU A O 1
ATOM 1326 N N . ILE A 1 161 ? 16.808 -0.282 -6.471 1.00 84.19 161 ILE A N 1
ATOM 1327 C CA . ILE A 1 161 ? 17.534 -0.213 -5.190 1.00 84.19 161 ILE A CA 1
ATOM 1328 C C . ILE A 1 161 ? 17.363 1.153 -4.513 1.00 84.19 161 ILE A C 1
ATOM 1330 O O . ILE A 1 161 ? 17.122 1.214 -3.307 1.00 84.19 161 ILE A O 1
ATOM 1334 N N . ASN A 1 162 ? 17.484 2.252 -5.262 1.00 82.38 162 ASN A N 1
ATOM 1335 C CA . ASN A 1 162 ? 17.311 3.591 -4.695 1.00 82.38 162 ASN A CA 1
ATOM 1336 C C . ASN A 1 162 ? 15.865 3.831 -4.233 1.00 82.38 162 ASN A C 1
ATOM 1338 O O . ASN A 1 162 ? 15.659 4.392 -3.161 1.00 82.38 162 ASN A O 1
ATOM 1342 N N . GLU A 1 163 ? 14.872 3.355 -4.987 1.00 82.44 163 GLU A N 1
ATOM 1343 C CA . GLU A 1 163 ? 13.456 3.448 -4.608 1.00 82.44 163 GLU A CA 1
ATOM 1344 C C . GLU A 1 163 ? 13.165 2.677 -3.310 1.00 82.44 163 GL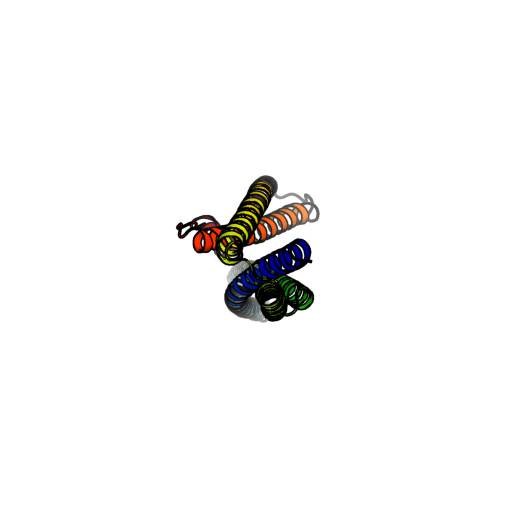U A C 1
ATOM 1346 O O . GLU A 1 163 ? 12.480 3.200 -2.426 1.00 82.44 163 GLU A O 1
ATOM 1351 N N . ALA A 1 164 ? 13.757 1.492 -3.132 1.00 87.00 164 ALA A N 1
ATOM 1352 C CA . ALA A 1 164 ? 13.657 0.737 -1.885 1.00 87.00 164 ALA A CA 1
ATOM 1353 C C . ALA A 1 164 ? 14.346 1.437 -0.705 1.00 87.00 164 ALA A C 1
ATOM 1355 O O . ALA A 1 164 ? 13.796 1.458 0.398 1.00 87.00 164 ALA A O 1
ATOM 1356 N N . LEU A 1 165 ? 15.524 2.036 -0.915 1.00 88.06 165 LEU A N 1
ATOM 1357 C CA . LEU A 1 165 ? 16.217 2.812 0.120 1.00 88.06 165 LEU A CA 1
ATOM 1358 C C . LEU A 1 165 ? 15.385 4.023 0.564 1.00 88.06 165 LEU A C 1
ATOM 1360 O O . LEU A 1 165 ? 15.233 4.259 1.767 1.00 88.06 165 LEU A O 1
ATOM 1364 N N . ASP A 1 166 ? 14.802 4.749 -0.388 1.00 89.88 166 ASP A N 1
ATOM 1365 C CA . ASP A 1 166 ? 13.936 5.895 -0.115 1.00 89.88 166 ASP A CA 1
ATOM 1366 C C . ASP A 1 166 ? 12.662 5.468 0.626 1.00 89.88 166 ASP A C 1
ATOM 1368 O O . ASP A 1 166 ? 12.302 6.063 1.649 1.00 89.88 166 ASP A O 1
ATOM 1372 N N . ALA A 1 167 ? 11.995 4.405 0.164 1.00 88.00 167 ALA A N 1
ATOM 1373 C CA . ALA A 1 167 ? 10.806 3.864 0.819 1.00 88.00 167 ALA A CA 1
ATOM 1374 C C . ALA A 1 167 ? 11.109 3.375 2.243 1.00 88.00 167 ALA A C 1
ATOM 1376 O O . ALA A 1 167 ? 10.352 3.681 3.167 1.00 88.00 167 ALA A O 1
ATOM 1377 N N . GLY A 1 168 ? 12.238 2.693 2.447 1.00 88.69 168 GLY A N 1
ATOM 1378 C CA . GLY A 1 168 ? 12.686 2.233 3.761 1.00 88.69 168 GLY A CA 1
ATOM 1379 C C . GLY A 1 168 ? 13.002 3.385 4.717 1.00 88.69 168 GLY A C 1
ATOM 1380 O O . GLY A 1 168 ? 12.609 3.348 5.886 1.00 88.69 168 GLY A O 1
ATOM 1381 N N . SER A 1 169 ? 13.645 4.447 4.225 1.00 93.75 169 SER A N 1
ATOM 1382 C CA . SER A 1 169 ? 13.920 5.664 5.001 1.00 93.75 169 SER A CA 1
ATOM 1383 C C . SER A 1 169 ? 12.628 6.354 5.453 1.00 93.75 169 SER A C 1
ATOM 1385 O O . SER A 1 169 ? 12.462 6.677 6.635 1.00 93.75 169 SER A O 1
ATOM 1387 N N . LEU A 1 170 ? 11.667 6.514 4.536 1.00 92.81 170 LEU A N 1
ATOM 1388 C CA . LEU A 1 170 ? 10.357 7.092 4.840 1.00 92.81 170 LEU A CA 1
ATOM 1389 C C . LEU A 1 170 ? 9.564 6.230 5.829 1.00 92.81 170 LEU A C 1
ATOM 1391 O O . LEU A 1 170 ? 9.016 6.769 6.793 1.00 92.81 170 LEU A O 1
ATOM 1395 N N . ALA A 1 171 ? 9.538 4.910 5.630 1.00 88.44 171 ALA A N 1
ATOM 1396 C CA . ALA A 1 171 ? 8.881 3.970 6.533 1.00 88.44 171 ALA A CA 1
ATOM 1397 C C . ALA A 1 171 ? 9.480 4.049 7.947 1.00 88.44 171 ALA A C 1
ATOM 1399 O O . ALA A 1 171 ? 8.747 4.229 8.920 1.00 88.44 171 ALA A O 1
ATOM 1400 N N . SER A 1 172 ? 10.810 4.023 8.060 1.00 91.19 172 SER A N 1
ATOM 1401 C CA . SER A 1 172 ? 11.529 4.151 9.334 1.00 91.19 172 SER A CA 1
ATOM 1402 C C . SER A 1 172 ? 11.185 5.450 10.070 1.00 91.19 172 SER A C 1
ATOM 1404 O O . SER A 1 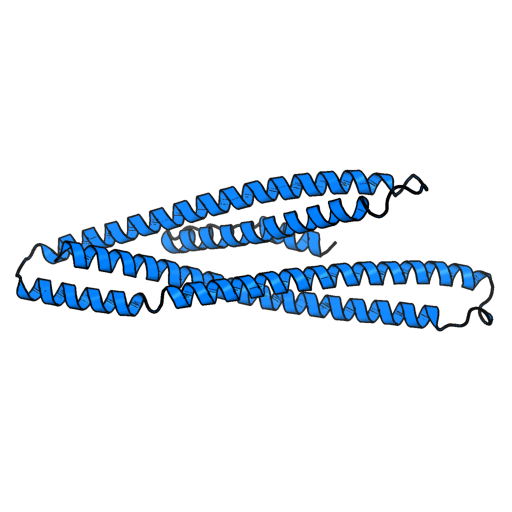172 ? 10.851 5.428 11.258 1.00 91.19 172 SER A O 1
ATOM 1406 N N . LYS A 1 173 ? 11.182 6.583 9.355 1.00 93.81 173 LYS A N 1
ATOM 1407 C CA . LYS A 1 173 ? 10.789 7.874 9.928 1.00 93.81 173 LYS A CA 1
ATOM 1408 C C . LYS A 1 173 ? 9.348 7.846 10.442 1.00 93.81 173 LYS A C 1
ATOM 1410 O O . LYS A 1 173 ? 9.119 8.174 11.601 1.00 93.81 173 LYS A O 1
ATOM 1415 N N . SER A 1 174 ? 8.404 7.393 9.618 1.00 89.50 174 SER A N 1
ATOM 1416 C CA . SER A 1 174 ? 6.987 7.348 10.001 1.00 89.50 174 SER A CA 1
ATOM 1417 C C . SER A 1 174 ? 6.707 6.430 11.192 1.00 89.50 174 SER A C 1
ATOM 1419 O O . SER A 1 174 ? 5.872 6.748 12.029 1.00 89.50 174 SER A O 1
ATOM 1421 N N . LEU A 1 175 ? 7.453 5.330 11.339 1.00 86.38 175 LEU A N 1
ATOM 1422 C CA . LEU A 1 175 ? 7.375 4.482 12.528 1.00 86.38 175 LEU A CA 1
ATOM 1423 C C . LEU A 1 175 ? 7.858 5.201 13.789 1.00 86.38 175 LEU A C 1
ATOM 1425 O O . LEU A 1 175 ? 7.293 5.006 14.867 1.00 86.38 175 LEU A O 1
ATOM 1429 N N . SER A 1 176 ? 8.898 6.030 13.674 1.00 89.88 176 SER A N 1
ATOM 1430 C CA . SER A 1 176 ? 9.355 6.858 14.790 1.00 89.88 176 SER A CA 1
ATOM 1431 C C . SER A 1 176 ? 8.309 7.905 15.173 1.00 89.88 176 SER A C 1
ATOM 1433 O O . SER A 1 176 ? 8.051 8.074 16.367 1.00 89.88 176 SER A O 1
ATOM 1435 N N . ASP A 1 177 ? 7.688 8.550 14.183 1.00 89.75 177 ASP A N 1
ATOM 1436 C CA . ASP A 1 177 ? 6.633 9.552 14.382 1.00 89.75 177 ASP A CA 1
ATOM 1437 C C . ASP A 1 177 ? 5.398 8.909 15.047 1.00 89.75 177 ASP A C 1
ATOM 1439 O O . ASP A 1 177 ? 4.927 9.381 16.086 1.00 89.75 177 ASP A O 1
ATOM 1443 N N . ALA A 1 178 ? 4.955 7.747 14.553 1.00 84.06 178 ALA A N 1
ATOM 1444 C CA . ALA A 1 178 ? 3.877 6.959 15.155 1.00 84.06 178 ALA A CA 1
ATOM 1445 C C . ALA A 1 178 ? 4.188 6.571 16.607 1.00 84.06 178 ALA A C 1
ATOM 1447 O O . ALA A 1 178 ? 3.350 6.737 17.496 1.00 84.06 178 ALA A O 1
ATOM 1448 N N . ARG A 1 179 ? 5.413 6.109 16.889 1.00 84.69 179 ARG A N 1
ATOM 1449 C CA . ARG A 1 179 ? 5.851 5.784 18.256 1.00 84.69 179 ARG A CA 1
ATOM 1450 C C . ARG A 1 179 ? 5.801 7.006 19.176 1.00 84.69 179 ARG A C 1
ATOM 1452 O O . ARG A 1 179 ? 5.398 6.879 20.333 1.00 84.69 179 ARG A O 1
ATOM 1459 N N . GLU A 1 180 ? 6.229 8.174 18.704 1.00 86.56 180 GLU A N 1
ATOM 1460 C CA . GLU A 1 180 ? 6.191 9.408 19.491 1.00 86.56 180 GLU A CA 1
ATOM 1461 C C . GLU A 1 180 ? 4.749 9.838 19.794 1.00 86.56 180 GLU A C 1
ATOM 1463 O O . GLU A 1 180 ? 4.428 10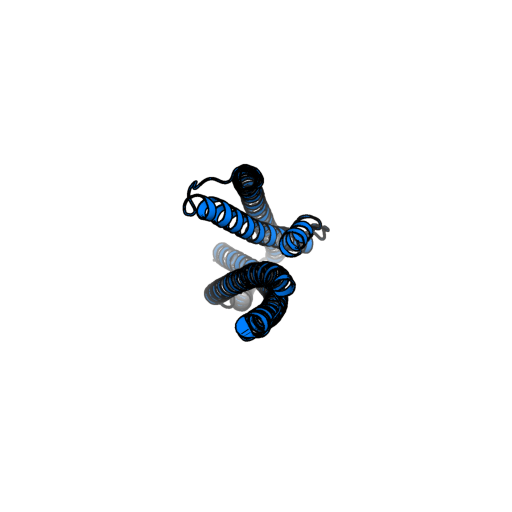.136 20.949 1.00 86.56 180 GLU A O 1
ATOM 1468 N N . SER A 1 181 ? 3.869 9.805 18.794 1.00 83.19 181 SER A N 1
ATOM 1469 C CA . SER A 1 181 ? 2.450 10.138 18.954 1.00 83.19 181 SER A CA 1
ATOM 1470 C C . SER A 1 181 ? 1.727 9.161 19.885 1.00 83.19 181 SER A C 1
ATOM 1472 O O . SER A 1 181 ? 0.997 9.596 20.776 1.00 83.19 181 SER A O 1
ATOM 1474 N N . LEU A 1 182 ? 2.007 7.856 19.791 1.00 78.12 182 LEU A N 1
ATOM 1475 C CA . LEU A 1 182 ? 1.477 6.848 20.719 1.00 78.12 182 LEU A CA 1
ATOM 1476 C C . LEU A 1 182 ? 1.956 7.072 22.161 1.00 78.12 182 LEU A C 1
ATOM 1478 O O . LEU A 1 182 ? 1.167 6.962 23.101 1.00 78.12 182 LEU A O 1
ATOM 1482 N N . ASN A 1 183 ? 3.227 7.434 22.362 1.00 76.62 183 ASN A N 1
ATOM 1483 C CA . ASN A 1 183 ? 3.745 7.770 23.692 1.00 76.62 183 ASN A CA 1
ATOM 1484 C C . ASN A 1 183 ? 3.060 9.011 24.275 1.00 76.62 183 ASN A C 1
ATOM 1486 O O . ASN A 1 183 ? 2.746 9.040 25.468 1.00 76.62 183 ASN A O 1
ATOM 1490 N N . LYS A 1 184 ? 2.788 10.022 23.441 1.00 76.94 184 LYS A N 1
ATOM 1491 C CA . LYS A 1 184 ? 2.009 11.198 23.845 1.00 76.94 184 LYS A CA 1
ATOM 1492 C C . LYS A 1 184 ? 0.590 10.787 24.231 1.00 76.94 184 LYS A C 1
ATOM 1494 O O . LYS A 1 184 ? 0.170 11.138 25.326 1.00 76.94 184 LYS A O 1
ATOM 1499 N N . ALA A 1 185 ? -0.104 9.985 23.426 1.00 70.81 185 ALA A N 1
ATOM 1500 C CA . ALA A 1 185 ? -1.457 9.509 23.731 1.00 70.81 185 ALA A CA 1
ATOM 1501 C C . ALA A 1 185 ? -1.525 8.680 25.034 1.00 70.81 185 ALA A C 1
ATOM 1503 O O . ALA A 1 185 ? -2.401 8.904 25.873 1.00 70.81 185 ALA A O 1
ATOM 1504 N N . LYS A 1 186 ? -0.554 7.785 25.274 1.00 61.88 186 LYS A N 1
ATOM 1505 C CA . LYS A 1 186 ? -0.467 6.960 26.495 1.00 61.88 186 LYS A CA 1
ATOM 1506 C C . LYS A 1 186 ? -0.341 7.791 27.777 1.00 61.88 186 LYS A C 1
ATOM 1508 O O . LYS A 1 186 ? -0.937 7.438 28.792 1.00 61.88 186 LYS A O 1
ATOM 1513 N N . ASN A 1 187 ? 0.394 8.902 27.727 1.00 52.44 187 ASN A N 1
ATOM 1514 C CA . ASN A 1 187 ? 0.577 9.801 28.871 1.00 52.44 187 ASN A CA 1
ATOM 1515 C C . ASN A 1 187 ? -0.696 10.587 29.246 1.00 52.44 187 ASN A C 1
ATOM 1517 O O . ASN A 1 187 ? -0.752 11.155 30.333 1.00 52.44 187 ASN A O 1
ATOM 1521 N N . TRP A 1 188 ? -1.720 10.598 28.385 1.00 48.69 188 TRP A N 1
ATOM 1522 C CA . TRP A 1 188 ? -3.035 11.179 28.681 1.00 48.69 188 TRP A CA 1
ATOM 1523 C C . TRP A 1 188 ? -4.046 10.142 29.199 1.00 48.69 188 TRP A C 1
ATOM 1525 O O . TRP A 1 188 ? -4.900 10.488 30.014 1.00 48.69 188 TRP A O 1
ATOM 1535 N N . G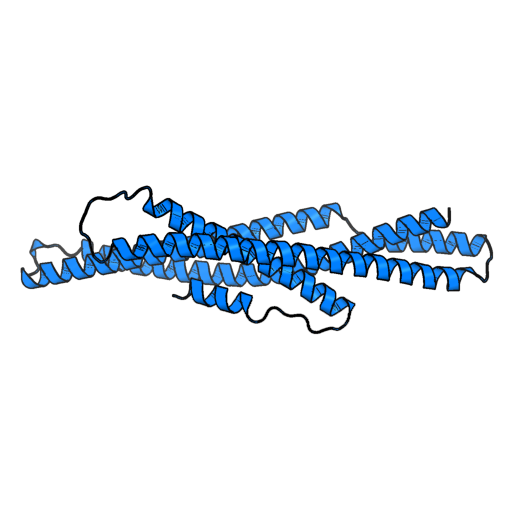LY A 1 189 ? -3.931 8.869 28.795 1.00 42.34 189 GLY A N 1
ATOM 1536 C CA . GLY A 1 189 ? -4.826 7.786 29.235 1.00 42.34 189 GLY A CA 1
ATOM 1537 C C . GLY A 1 189 ? -4.667 7.376 30.707 1.00 42.34 189 GLY A C 1
ATOM 1538 O O . GLY A 1 189 ? -5.620 6.909 31.326 1.00 42.34 189 GLY A O 1
ATOM 1539 N N . THR A 1 190 ? -3.496 7.593 31.313 1.00 43.19 190 THR A N 1
ATOM 1540 C CA . THR A 1 190 ? -3.250 7.285 32.736 1.00 43.19 190 THR A CA 1
ATOM 1541 C C . THR A 1 190 ? -3.840 8.314 33.704 1.00 43.19 190 THR A C 1
ATOM 1543 O O . THR A 1 190 ? -3.989 8.005 34.886 1.00 43.19 190 THR A O 1
ATOM 1546 N N . LEU A 1 191 ? -4.214 9.509 33.231 1.00 41.84 191 LEU A N 1
ATOM 1547 C CA . LEU A 1 191 ? -4.818 10.546 34.075 1.00 41.84 191 LEU A CA 1
ATOM 1548 C C . LEU A 1 191 ? -6.320 10.317 34.341 1.00 41.84 191 LEU A C 1
ATOM 1550 O O . LEU A 1 191 ? -6.822 10.768 35.368 1.00 41.84 191 LEU A O 1
ATOM 1554 N N . ASP A 1 192 ? -7.028 9.587 33.471 1.00 47.91 192 ASP A N 1
ATOM 1555 C CA . ASP A 1 192 ? -8.496 9.449 33.532 1.00 47.91 192 ASP A CA 1
ATOM 1556 C C . ASP A 1 192 ? -9.013 8.307 34.414 1.00 47.91 192 ASP A C 1
ATOM 1558 O O . ASP A 1 192 ? -10.192 8.280 34.761 1.00 47.91 192 ASP A O 1
ATOM 1562 N N . MET A 1 193 ? -8.149 7.381 34.834 1.00 43.44 193 MET A N 1
ATOM 1563 C CA . MET A 1 193 ? -8.551 6.303 35.748 1.00 43.44 193 MET A CA 1
ATOM 1564 C C . MET A 1 193 ? -8.451 6.674 37.237 1.00 43.44 193 MET A C 1
ATOM 1566 O O . MET A 1 193 ? -8.903 5.894 38.071 1.00 43.44 193 MET A O 1
ATOM 1570 N N . PHE A 1 194 ? -7.897 7.843 37.595 1.00 41.09 194 PHE A N 1
ATOM 1571 C CA . PHE A 1 194 ? -7.613 8.190 39.000 1.00 41.09 194 PHE A CA 1
ATOM 1572 C C . PHE A 1 194 ? -8.077 9.571 39.485 1.00 41.09 194 PHE A C 1
ATOM 1574 O O . PHE A 1 194 ? -7.946 9.854 40.675 1.00 41.09 194 PHE A O 1
ATOM 1581 N N . GLY A 1 195 ? -8.648 10.429 38.640 1.00 38.91 195 GLY A N 1
ATOM 1582 C CA . GLY A 1 195 ? -8.992 11.790 39.058 1.00 38.91 195 GLY A CA 1
ATOM 1583 C C . GLY A 1 195 ? -10.276 12.292 38.429 1.00 38.91 195 GLY A C 1
ATOM 1584 O O . GLY A 1 195 ? -10.243 12.884 37.358 1.00 38.91 195 GLY A O 1
ATOM 1585 N N . GLY A 1 196 ? -11.404 12.100 39.117 1.00 44.38 196 GLY A N 1
ATOM 1586 C CA . GLY A 1 196 ? -12.653 12.773 38.771 1.00 44.38 196 GLY A CA 1
ATOM 1587 C C . GLY A 1 196 ? -12.442 14.287 38.745 1.00 44.38 196 GLY A C 1
ATOM 1588 O O . GLY A 1 196 ? -12.243 14.910 39.784 1.00 44.38 196 GLY A O 1
ATOM 1589 N N . GLY A 1 197 ? -12.453 14.878 37.553 1.00 43.03 197 GLY A N 1
ATOM 1590 C CA . GLY A 1 197 ? -12.237 16.307 37.399 1.00 43.03 197 GLY A CA 1
ATOM 1591 C C . GLY A 1 197 ? -12.243 16.746 35.943 1.00 43.03 197 GLY A C 1
ATOM 1592 O O . GLY A 1 197 ? -11.475 16.261 35.124 1.00 43.03 197 GLY A O 1
ATOM 1593 N N . LEU A 1 198 ? -13.132 17.692 35.660 1.00 44.75 198 LEU A N 1
ATOM 1594 C CA . LEU A 1 198 ? -13.363 18.440 34.426 1.00 44.75 198 LEU A CA 1
ATOM 1595 C C . LEU A 1 198 ? -12.082 19.015 33.777 1.00 44.75 198 LEU A C 1
ATOM 1597 O O . LEU A 1 198 ? -11.850 20.222 33.824 1.00 44.75 198 LEU A O 1
ATOM 1601 N N . ILE A 1 199 ? -11.261 18.185 33.131 1.00 42.22 199 ILE A N 1
ATOM 1602 C CA . ILE A 1 199 ? -10.142 18.645 32.298 1.00 42.22 199 ILE A CA 1
ATOM 1603 C C . ILE A 1 199 ? -10.356 18.176 30.851 1.00 42.22 199 ILE A C 1
ATOM 1605 O O . ILE A 1 199 ? -10.094 17.033 30.490 1.00 42.22 199 ILE A O 1
ATOM 1609 N N . SER A 1 200 ? -10.859 19.123 30.051 1.00 38.53 200 SER A N 1
ATOM 1610 C CA . SER A 1 200 ? -10.788 19.252 28.587 1.00 38.53 200 SER A CA 1
ATOM 1611 C C . SER A 1 200 ? -11.076 18.008 27.728 1.00 38.53 200 SER A C 1
ATOM 1613 O O . SER A 1 200 ? -10.183 17.271 27.314 1.00 38.53 200 SER A O 1
ATOM 1615 N N . THR A 1 201 ? -12.340 17.859 27.334 1.00 47.28 201 THR A N 1
ATOM 1616 C CA . THR A 1 201 ? -12.804 16.913 26.304 1.00 47.28 201 THR A CA 1
ATOM 1617 C C . THR A 1 201 ? -12.248 17.227 24.898 1.00 47.28 201 THR A C 1
ATOM 1619 O O . THR A 1 201 ? -12.233 16.343 24.043 1.00 47.28 201 THR A O 1
ATOM 1622 N N . SER A 1 202 ? -11.747 18.449 24.645 1.00 45.53 202 SER A N 1
ATOM 1623 C CA . SER A 1 202 ? -11.267 18.891 23.321 1.00 45.53 202 SER A CA 1
ATOM 1624 C C . SER A 1 202 ? -9.773 18.654 23.066 1.00 45.53 202 SER A C 1
ATOM 1626 O O . SER A 1 202 ? -9.401 18.384 21.930 1.00 45.53 202 SER A O 1
ATOM 1628 N N . LEU A 1 203 ? -8.916 18.689 24.096 1.00 47.16 203 LEU A N 1
ATOM 1629 C CA . LEU A 1 203 ? -7.486 18.343 23.963 1.00 47.16 203 LEU A CA 1
ATOM 1630 C C . LEU A 1 203 ? -7.236 16.821 23.983 1.00 47.16 203 LEU A C 1
ATOM 1632 O O . LEU A 1 203 ? -6.168 16.369 23.578 1.00 47.16 203 LEU A O 1
ATOM 1636 N N . LYS A 1 204 ? -8.213 16.027 24.449 1.00 51.03 204 LYS A N 1
ATOM 1637 C CA . LYS A 1 204 ? -8.128 14.556 24.510 1.00 51.03 204 LYS A CA 1
ATOM 1638 C C . LYS A 1 204 ? -8.305 13.866 23.159 1.00 51.03 204 LYS A C 1
ATOM 1640 O O . LYS A 1 204 ? -7.641 12.864 22.923 1.00 51.03 204 LYS A O 1
ATOM 1645 N N . HIS A 1 205 ? -9.152 14.403 22.280 1.00 52.75 205 HIS A N 1
ATOM 1646 C CA . HIS A 1 205 ? -9.359 13.820 20.951 1.00 52.75 205 HIS A CA 1
ATOM 1647 C C . HIS A 1 205 ? -8.146 14.048 20.040 1.00 52.75 205 HIS A C 1
ATOM 1649 O O . HIS A 1 205 ? -7.649 13.097 19.449 1.00 52.75 205 HIS A O 1
ATOM 1655 N N . SER A 1 206 ? -7.556 15.251 20.045 1.00 60.34 206 SER A N 1
ATOM 1656 C CA . SER A 1 206 ? -6.489 15.597 19.095 1.00 60.34 206 SER A CA 1
ATOM 1657 C C . SER A 1 206 ? -5.269 14.673 19.159 1.00 60.34 206 SER A C 1
ATOM 1659 O O . SER A 1 206 ? -4.732 14.308 18.125 1.00 60.34 206 SER A O 1
ATOM 1661 N N . ASN A 1 207 ? -4.827 14.258 20.352 1.00 68.50 207 ASN A N 1
ATOM 1662 C CA . ASN A 1 207 ? -3.641 13.400 20.476 1.00 68.50 207 ASN A CA 1
ATOM 1663 C C . ASN A 1 207 ? -3.912 11.939 20.080 1.00 68.50 207 ASN A C 1
ATOM 1665 O O . ASN A 1 207 ? -2.995 11.267 19.611 1.00 68.50 207 ASN A O 1
ATOM 1669 N N . MET A 1 208 ? -5.139 11.443 20.281 1.00 67.56 208 MET A N 1
ATOM 1670 C CA . MET A 1 208 ? -5.535 10.103 19.836 1.00 67.56 208 MET A CA 1
ATOM 1671 C C . MET A 1 208 ? -5.726 10.071 18.321 1.00 67.56 208 MET A C 1
ATOM 1673 O O . MET A 1 208 ? -5.201 9.169 17.671 1.00 67.56 208 MET A O 1
ATOM 1677 N N . ASP A 1 209 ? -6.381 11.092 17.767 1.00 68.19 209 ASP A N 1
ATOM 1678 C CA . ASP A 1 209 ? -6.576 11.247 16.325 1.00 68.19 209 ASP A CA 1
ATOM 1679 C C . ASP A 1 209 ? -5.221 11.364 15.608 1.00 68.19 209 ASP A C 1
ATOM 1681 O O . ASP A 1 209 ? -4.947 10.610 14.678 1.00 68.19 209 ASP A O 1
ATOM 1685 N N . THR A 1 210 ? -4.299 12.197 16.112 1.00 79.38 210 THR A N 1
ATOM 1686 C CA . THR A 1 210 ? -2.933 12.292 15.565 1.00 79.38 210 THR A CA 1
ATOM 1687 C C . THR A 1 210 ? -2.161 10.974 15.675 1.00 79.38 210 THR A C 1
ATOM 1689 O O . THR A 1 210 ? -1.439 10.603 14.753 1.00 79.38 210 THR A O 1
ATOM 1692 N N . ALA A 1 211 ? -2.286 10.237 16.784 1.00 76.69 211 ALA A N 1
ATOM 1693 C CA . ALA A 1 211 ? -1.622 8.939 16.908 1.00 76.69 211 ALA A CA 1
ATOM 1694 C C . ALA A 1 211 ? -2.152 7.933 15.881 1.00 76.69 211 ALA A C 1
ATOM 1696 O O . ALA A 1 211 ? -1.365 7.207 15.275 1.00 76.69 211 ALA A O 1
ATOM 1697 N N . ARG A 1 212 ? -3.465 7.928 15.652 1.00 69.50 212 ARG A N 1
ATOM 1698 C CA . ARG A 1 212 ? -4.109 7.098 14.638 1.00 69.50 212 ARG A CA 1
ATOM 1699 C C . ARG A 1 212 ? -3.666 7.473 13.224 1.00 69.50 212 ARG A C 1
ATOM 1701 O O . ARG A 1 212 ? -3.290 6.582 12.467 1.00 69.50 212 ARG A O 1
ATOM 1708 N N . GLU A 1 213 ? -3.631 8.759 12.885 1.00 81.19 213 GLU A N 1
ATOM 1709 C CA . GLU A 1 213 ? -3.134 9.243 11.588 1.00 81.19 213 GLU A CA 1
ATOM 1710 C C . GLU A 1 213 ? -1.677 8.824 11.332 1.00 81.19 213 GLU A C 1
ATOM 1712 O O . GLU A 1 213 ? -1.360 8.300 10.262 1.00 81.19 213 GLU A O 1
ATOM 1717 N N . GLU A 1 214 ? -0.788 8.988 12.317 1.00 83.19 214 GLU A N 1
ATOM 1718 C CA . GLU A 1 214 ? 0.622 8.600 12.173 1.00 83.19 214 GLU A CA 1
ATOM 1719 C C . GLU A 1 214 ? 0.801 7.079 12.069 1.00 83.19 214 GLU A C 1
ATOM 1721 O O . GLU A 1 214 ? 1.635 6.604 11.294 1.00 83.19 214 GLU A O 1
ATOM 1726 N N . VAL A 1 215 ? -0.015 6.290 12.780 1.00 77.69 215 VAL A N 1
ATOM 1727 C CA . VAL A 1 215 ? -0.045 4.829 12.615 1.00 77.69 215 VAL A CA 1
ATOM 1728 C C . VAL A 1 215 ? -0.492 4.465 11.198 1.00 77.69 215 VAL A C 1
ATOM 1730 O O . VAL A 1 215 ? 0.229 3.731 10.524 1.00 77.69 215 VAL A O 1
ATOM 1733 N N . HIS A 1 216 ? -1.603 5.013 10.698 1.00 73.06 216 HIS A N 1
ATOM 1734 C CA . HIS A 1 216 ? -2.067 4.769 9.324 1.00 73.06 216 HIS A CA 1
ATOM 1735 C C . HIS A 1 216 ? -1.017 5.154 8.275 1.00 73.06 216 HIS A C 1
ATOM 1737 O O . HIS A 1 216 ? -0.782 4.429 7.303 1.00 73.06 216 HIS A O 1
ATOM 1743 N N . ARG A 1 217 ? -0.317 6.268 8.485 1.00 83.88 217 ARG A N 1
ATOM 1744 C CA . ARG A 1 217 ? 0.776 6.690 7.610 1.00 83.88 217 ARG A CA 1
ATOM 1745 C C . ARG A 1 217 ? 1.940 5.701 7.621 1.00 83.88 217 ARG A C 1
ATOM 1747 O O . ARG A 1 217 ? 2.457 5.363 6.553 1.00 83.88 217 ARG A O 1
ATOM 1754 N N . ALA A 1 218 ? 2.345 5.229 8.799 1.00 82.75 218 ALA A N 1
ATOM 1755 C CA . ALA A 1 218 ? 3.408 4.240 8.933 1.00 82.75 218 ALA A CA 1
ATOM 1756 C C . ALA A 1 218 ? 3.044 2.914 8.256 1.00 82.75 218 ALA A C 1
ATOM 1758 O O . ALA A 1 218 ? 3.879 2.322 7.570 1.00 82.75 218 ALA A O 1
ATOM 1759 N N . GLN A 1 219 ? 1.784 2.493 8.372 1.00 74.69 219 GLN A N 1
ATOM 1760 C CA . GLN A 1 219 ? 1.246 1.315 7.690 1.00 74.69 219 GLN A CA 1
ATOM 1761 C C . GLN A 1 219 ? 1.394 1.425 6.169 1.00 74.69 219 GLN A C 1
ATOM 1763 O O . GLN A 1 219 ? 1.970 0.540 5.533 1.00 74.69 219 GLN A O 1
ATOM 1768 N N . LYS A 1 220 ? 0.943 2.544 5.590 1.00 79.38 220 LYS A N 1
ATOM 1769 C CA . LYS A 1 220 ? 1.047 2.798 4.148 1.00 79.38 220 LYS A CA 1
ATOM 1770 C C . LYS A 1 220 ? 2.498 2.761 3.658 1.00 79.38 220 LYS A C 1
ATOM 1772 O O . LYS A 1 220 ? 2.797 2.137 2.641 1.00 79.38 220 LYS A O 1
ATOM 1777 N N . LEU A 1 221 ? 3.411 3.410 4.379 1.00 85.69 221 LEU A N 1
ATOM 1778 C CA . LEU A 1 221 ? 4.819 3.486 3.977 1.00 85.69 221 LEU A CA 1
ATOM 1779 C C . LEU A 1 221 ? 5.553 2.151 4.130 1.00 85.69 221 LEU A C 1
ATOM 1781 O O . LEU A 1 221 ? 6.372 1.814 3.276 1.00 85.69 221 LEU A O 1
ATOM 1785 N N . LEU A 1 222 ? 5.234 1.367 5.161 1.00 83.06 222 LEU A N 1
ATOM 1786 C CA . LEU A 1 222 ? 5.765 0.013 5.320 1.00 83.06 222 LEU A CA 1
ATOM 1787 C C . LEU A 1 222 ? 5.304 -0.925 4.210 1.00 83.06 222 LEU A C 1
ATOM 1789 O O . LEU A 1 222 ? 6.116 -1.688 3.690 1.00 83.06 222 LEU A O 1
ATOM 1793 N N . ARG A 1 223 ? 4.027 -0.854 3.825 1.00 79.88 223 ARG A N 1
ATOM 1794 C CA . ARG A 1 223 ? 3.506 -1.630 2.696 1.00 79.88 223 ARG A CA 1
ATOM 1795 C C . ARG A 1 223 ? 4.237 -1.275 1.410 1.00 79.88 223 ARG A C 1
ATOM 1797 O O . ARG A 1 223 ? 4.730 -2.170 0.731 1.00 79.88 223 ARG A O 1
ATOM 1804 N N . LYS A 1 224 ? 4.374 0.023 1.121 1.00 82.88 224 LYS A N 1
ATOM 1805 C CA . LYS A 1 224 ? 5.139 0.488 -0.038 1.00 82.88 224 LYS A CA 1
ATOM 1806 C C . LYS A 1 224 ? 6.559 -0.076 -0.022 1.00 82.88 224 LYS A C 1
ATOM 1808 O O . LYS A 1 224 ? 6.988 -0.650 -1.012 1.00 82.88 224 LYS A O 1
ATOM 1813 N N . PHE A 1 225 ? 7.258 0.028 1.107 1.00 86.88 225 PHE A N 1
ATOM 1814 C CA . PHE A 1 225 ? 8.607 -0.521 1.246 1.00 86.88 225 PHE A CA 1
ATOM 1815 C C . PHE A 1 225 ? 8.656 -2.041 1.027 1.00 86.88 225 PHE A C 1
ATOM 1817 O O . PHE A 1 225 ? 9.578 -2.530 0.379 1.00 86.88 225 PHE A O 1
ATOM 1824 N N . SER A 1 226 ? 7.649 -2.784 1.497 1.00 81.06 226 SER A N 1
ATOM 1825 C CA . SER A 1 226 ? 7.540 -4.222 1.236 1.00 81.06 226 SER A CA 1
ATOM 1826 C C . SER A 1 226 ? 7.446 -4.534 -0.258 1.00 81.06 226 SER A C 1
ATOM 1828 O O . SER A 1 226 ? 8.085 -5.484 -0.698 1.00 81.06 226 SER A O 1
ATOM 1830 N N . TYR A 1 227 ? 6.699 -3.745 -1.037 1.00 78.38 227 TYR A N 1
ATOM 1831 C CA . TYR A 1 227 ? 6.625 -3.931 -2.489 1.00 78.38 227 TYR A CA 1
ATOM 1832 C C . TYR A 1 227 ? 7.953 -3.619 -3.187 1.00 78.38 227 TYR A C 1
ATOM 1834 O O . TYR A 1 227 ? 8.362 -4.380 -4.058 1.00 78.38 227 TYR A O 1
ATOM 1842 N N . GLU A 1 228 ? 8.669 -2.564 -2.777 1.00 83.44 228 GLU A N 1
ATOM 1843 C CA . GLU A 1 228 ? 9.998 -2.276 -3.347 1.00 83.44 228 GLU A CA 1
ATOM 1844 C C . GLU A 1 228 ? 10.997 -3.416 -3.068 1.00 83.44 228 GLU A C 1
ATOM 1846 O O . GLU A 1 228 ? 11.826 -3.749 -3.913 1.00 83.44 228 GLU A O 1
ATOM 1851 N N . LEU A 1 229 ? 10.926 -4.031 -1.881 1.00 83.75 229 LEU A N 1
ATOM 1852 C CA . LEU A 1 229 ? 11.771 -5.175 -1.530 1.00 83.75 229 LEU A CA 1
ATOM 1853 C C . LEU A 1 229 ? 11.402 -6.438 -2.308 1.00 83.75 229 LEU A C 1
ATOM 1855 O O . LEU A 1 229 ? 12.303 -7.156 -2.735 1.00 83.75 229 LEU A O 1
ATOM 1859 N N . GLU A 1 230 ? 10.108 -6.702 -2.496 1.00 79.62 230 GLU A N 1
ATOM 1860 C CA . GLU A 1 230 ? 9.643 -7.832 -3.301 1.00 79.62 230 GLU A CA 1
ATOM 1861 C C . GLU A 1 230 ? 10.130 -7.697 -4.750 1.00 79.62 230 GLU A C 1
ATOM 1863 O O . GLU A 1 230 ? 10.629 -8.657 -5.333 1.00 79.62 230 GLU A O 1
ATOM 1868 N N . ASP A 1 231 ? 10.076 -6.485 -5.302 1.00 75.00 231 ASP A N 1
ATOM 1869 C CA . ASP A 1 231 ? 10.564 -6.179 -6.645 1.00 75.00 231 ASP A CA 1
ATOM 1870 C C . ASP A 1 231 ? 12.067 -6.443 -6.796 1.00 75.00 231 ASP A C 1
ATOM 1872 O O . ASP A 1 231 ? 12.481 -7.125 -7.735 1.00 75.00 231 ASP A O 1
ATOM 1876 N N . ILE A 1 232 ? 12.880 -6.005 -5.831 1.00 80.44 232 ILE A N 1
ATOM 1877 C CA . ILE A 1 232 ? 14.306 -6.362 -5.771 1.00 80.44 232 ILE A CA 1
ATOM 1878 C C . ILE A 1 232 ? 14.468 -7.882 -5.646 1.00 80.44 232 ILE A C 1
ATOM 1880 O O . ILE A 1 232 ? 15.322 -8.471 -6.311 1.00 80.44 232 ILE A O 1
ATOM 1884 N N . GLY A 1 233 ? 13.650 -8.539 -4.824 1.00 72.75 233 GLY A N 1
ATOM 1885 C CA . GLY A 1 233 ? 13.678 -9.988 -4.650 1.00 72.75 233 GLY A CA 1
ATOM 1886 C C . GLY A 1 233 ? 13.419 -10.750 -5.950 1.00 72.75 233 GLY A C 1
ATOM 1887 O O . GLY A 1 233 ? 14.145 -11.697 -6.254 1.00 72.75 233 GLY A O 1
ATOM 1888 N N . HIS A 1 234 ? 12.470 -10.294 -6.771 1.00 71.69 234 HIS A N 1
ATOM 1889 C CA . HIS A 1 234 ? 12.209 -10.841 -8.108 1.00 71.69 234 HIS A CA 1
ATOM 1890 C C . HIS A 1 234 ? 13.365 -10.570 -9.080 1.00 71.69 234 HIS A C 1
ATOM 1892 O O . HIS A 1 234 ? 13.774 -11.479 -9.806 1.00 71.69 234 HIS A O 1
ATOM 1898 N N . THR A 1 235 ? 13.921 -9.353 -9.079 1.00 69.25 235 THR A N 1
ATOM 1899 C CA . THR A 1 235 ? 15.033 -8.959 -9.965 1.00 69.25 235 THR A CA 1
ATOM 1900 C C . THR A 1 235 ? 16.318 -9.737 -9.657 1.00 69.25 235 THR A C 1
ATOM 1902 O O . THR A 1 235 ? 17.000 -10.201 -10.573 1.00 69.25 235 THR A O 1
ATOM 1905 N N . PHE A 1 236 ? 16.644 -9.926 -8.376 1.00 71.00 236 PHE A N 1
ATOM 1906 C CA . PHE A 1 236 ? 17.899 -10.543 -7.931 1.00 71.00 236 PHE A CA 1
ATOM 1907 C C . PHE A 1 236 ? 17.759 -11.994 -7.448 1.00 71.00 236 PHE A C 1
ATOM 1909 O O . PHE A 1 236 ? 18.766 -12.602 -7.085 1.00 71.00 236 PHE A O 1
ATOM 1916 N N . GLN A 1 237 ? 16.547 -12.560 -7.456 1.00 65.00 237 GLN A N 1
ATOM 1917 C CA . GLN A 1 237 ? 16.231 -13.887 -6.903 1.00 65.00 237 GLN A CA 1
ATOM 1918 C C . GLN A 1 237 ? 16.666 -14.036 -5.434 1.00 65.00 237 GLN A C 1
ATOM 1920 O O . GLN A 1 237 ? 17.223 -15.058 -5.031 1.00 65.00 237 GLN A O 1
ATOM 1925 N N . VAL A 1 238 ? 16.428 -12.996 -4.631 1.00 54.78 238 VAL A N 1
ATOM 1926 C CA . VAL A 1 238 ? 16.736 -12.969 -3.194 1.00 54.78 238 VAL A CA 1
ATOM 1927 C C . VAL A 1 238 ? 15.428 -12.926 -2.409 1.00 54.78 238 VAL A C 1
ATOM 1929 O O . VAL A 1 238 ? 14.526 -12.171 -2.753 1.00 54.78 238 VAL A O 1
ATOM 1932 N N . ASP A 1 239 ? 15.318 -13.714 -1.340 1.00 52.69 239 ASP A N 1
ATOM 1933 C CA . ASP A 1 239 ? 14.157 -13.658 -0.447 1.00 52.69 239 ASP A CA 1
ATOM 1934 C C . ASP A 1 239 ? 14.263 -12.429 0.473 1.00 52.69 239 ASP A C 1
ATOM 1936 O O . ASP A 1 239 ? 15.033 -12.411 1.438 1.00 52.69 239 ASP A O 1
ATOM 1940 N N . LEU A 1 240 ? 13.530 -11.371 0.124 1.00 60.06 240 LEU A N 1
ATOM 1941 C CA . LEU A 1 240 ? 13.416 -10.132 0.890 1.00 60.06 240 LEU A CA 1
ATOM 1942 C C . LEU A 1 240 ? 11.946 -9.933 1.269 1.00 60.06 240 LEU A C 1
ATOM 1944 O O . LEU A 1 240 ? 11.127 -9.570 0.431 1.00 60.06 240 LEU A O 1
ATOM 1948 N N . SER A 1 241 ? 11.601 -10.155 2.540 1.00 57.75 241 SER A N 1
ATOM 1949 C CA . SER A 1 241 ? 10.232 -9.977 3.036 1.00 57.75 241 SER A CA 1
ATOM 1950 C C . SER A 1 241 ? 10.186 -9.304 4.409 1.00 57.75 241 SER A C 1
ATOM 1952 O O . SER A 1 241 ? 11.032 -9.531 5.276 1.00 57.75 241 SER A O 1
ATOM 1954 N N . ILE A 1 242 ? 9.166 -8.466 4.628 1.00 59.66 242 ILE A N 1
ATOM 1955 C CA . ILE A 1 242 ? 8.874 -7.860 5.934 1.00 59.66 242 ILE A CA 1
ATOM 1956 C C . ILE A 1 242 ? 7.803 -8.707 6.626 1.00 59.66 242 ILE A C 1
ATOM 1958 O O . ILE A 1 242 ? 6.608 -8.453 6.516 1.00 59.66 242 ILE A O 1
ATOM 1962 N N . SER A 1 243 ? 8.228 -9.726 7.367 1.00 52.72 243 SER A N 1
ATOM 1963 C CA . SER A 1 243 ? 7.320 -10.658 8.057 1.00 52.72 243 SER A CA 1
ATOM 1964 C C . SER A 1 243 ? 6.750 -10.096 9.376 1.00 52.72 243 SER A C 1
ATOM 1966 O O . SER A 1 243 ? 5.649 -10.455 9.790 1.00 52.72 243 SER A O 1
ATOM 1968 N N . GLY A 1 244 ? 7.464 -9.180 10.043 1.00 49.66 244 GLY A N 1
ATOM 1969 C CA . GLY A 1 244 ? 7.084 -8.667 11.372 1.00 49.66 244 GLY A CA 1
ATOM 1970 C C . GLY A 1 244 ? 6.182 -7.423 11.383 1.00 49.66 244 GLY A C 1
ATOM 1971 O O . GLY A 1 244 ? 5.354 -7.280 12.279 1.00 49.66 244 GLY A O 1
ATOM 1972 N N . GLY A 1 245 ? 6.313 -6.532 10.393 1.00 51.34 245 GLY A N 1
ATOM 1973 C CA . GLY A 1 245 ? 5.597 -5.246 10.364 1.00 51.34 245 GLY A CA 1
ATOM 1974 C C . GLY A 1 245 ? 4.087 -5.391 10.159 1.00 51.34 245 GLY A C 1
ATOM 1975 O O . GLY A 1 245 ? 3.312 -4.772 10.879 1.00 51.34 245 GLY A O 1
ATOM 1976 N N . LEU A 1 246 ? 3.674 -6.277 9.245 1.00 51.12 246 LEU A N 1
ATOM 1977 C CA . LEU A 1 246 ? 2.263 -6.567 8.954 1.00 51.12 246 LEU A CA 1
ATOM 1978 C C . LEU A 1 246 ? 1.543 -7.236 10.141 1.00 51.12 246 LEU A C 1
ATOM 1980 O O . LEU A 1 246 ? 0.368 -6.980 10.382 1.00 51.12 246 LEU A O 1
ATOM 1984 N N . THR A 1 247 ? 2.261 -8.033 10.937 1.00 49.53 247 THR A N 1
ATOM 1985 C CA . THR A 1 247 ? 1.700 -8.739 12.103 1.00 49.53 247 THR A CA 1
ATOM 1986 C C . THR A 1 247 ? 1.399 -7.786 13.269 1.00 49.53 247 THR A C 1
ATOM 1988 O O . THR A 1 247 ? 0.381 -7.929 13.944 1.00 49.53 247 THR A O 1
ATOM 1991 N N . PHE A 1 248 ? 2.240 -6.767 13.486 1.00 49.81 248 PHE A N 1
ATOM 1992 C CA . PHE A 1 248 ? 1.964 -5.695 14.456 1.00 49.81 248 PHE A CA 1
ATOM 1993 C C . PHE A 1 248 ? 0.686 -4.912 14.099 1.00 49.81 248 PHE A C 1
ATOM 1995 O O . PHE A 1 248 ? -0.058 -4.494 14.986 1.00 49.81 248 PHE A O 1
ATOM 2002 N N . MET A 1 249 ? 0.409 -4.757 12.801 1.00 51.97 249 MET A N 1
ATOM 2003 C CA . MET A 1 249 ? -0.763 -4.039 12.290 1.00 51.97 249 MET A CA 1
ATOM 2004 C C . MET A 1 249 ? -2.073 -4.782 12.561 1.00 51.97 249 MET A C 1
ATOM 2006 O O . MET A 1 249 ? -3.063 -4.144 12.910 1.00 51.97 249 MET A O 1
ATOM 2010 N N . ASP A 1 250 ? -2.080 -6.113 12.452 1.00 51.16 250 ASP A N 1
ATOM 2011 C CA . ASP A 1 250 ? -3.250 -6.910 12.829 1.00 51.16 250 ASP A CA 1
ATOM 2012 C C . ASP A 1 250 ? -3.497 -6.861 14.346 1.00 51.16 250 ASP A C 1
ATOM 2014 O O . ASP A 1 250 ? -4.645 -6.754 14.765 1.00 51.16 250 ASP A O 1
ATOM 2018 N N . TYR A 1 251 ? -2.444 -6.840 15.170 1.00 47.69 251 TYR A N 1
ATOM 2019 C CA . TYR A 1 251 ? -2.581 -6.818 16.631 1.00 47.69 251 TYR A CA 1
ATOM 2020 C C . TYR A 1 251 ? -3.191 -5.503 17.158 1.00 47.69 251 TYR A C 1
ATOM 2022 O O . TYR A 1 251 ? -4.076 -5.536 18.007 1.00 47.69 251 TYR A O 1
ATOM 2030 N N . PHE A 1 252 ? -2.788 -4.346 16.616 1.00 51.03 252 PHE A N 1
ATOM 2031 C CA . PHE A 1 252 ? -3.338 -3.041 17.025 1.00 51.03 252 PHE A CA 1
ATOM 2032 C C . PHE A 1 252 ? -4.819 -2.855 16.645 1.00 51.03 252 PHE A C 1
ATOM 2034 O O . PHE A 1 252 ? -5.538 -2.129 17.317 1.00 51.03 252 PHE A O 1
ATOM 2041 N N . LEU A 1 253 ? -5.284 -3.509 15.576 1.00 41.47 253 LEU A N 1
ATOM 2042 C CA . LEU A 1 253 ? -6.687 -3.457 15.144 1.00 41.47 253 LEU A CA 1
ATOM 2043 C C . LEU A 1 253 ? -7.568 -4.512 15.842 1.00 41.47 253 LEU A C 1
ATOM 2045 O O . LEU A 1 253 ? -8.799 -4.407 15.805 1.00 41.47 253 LEU A O 1
ATOM 2049 N N . MET A 1 254 ? -6.964 -5.553 16.425 1.00 36.19 254 MET A N 1
ATOM 2050 C CA . MET A 1 254 ? -7.679 -6.666 17.057 1.00 36.19 254 MET A CA 1
ATOM 2051 C C . MET A 1 254 ? -7.973 -6.445 18.547 1.00 36.19 254 MET A C 1
ATOM 2053 O O . MET A 1 254 ? -9.023 -6.916 18.990 1.00 36.19 254 MET A O 1
ATOM 2057 N N . ASP A 1 255 ? -7.146 -5.684 19.271 1.00 34.53 255 ASP A N 1
ATOM 2058 C CA . ASP A 1 255 ? -7.385 -5.312 20.678 1.00 34.53 255 ASP A CA 1
ATOM 2059 C C . ASP A 1 255 ? -8.124 -3.964 20.801 1.00 34.53 255 ASP A C 1
ATOM 2061 O O . ASP A 1 255 ? -7.505 -2.896 20.624 1.00 34.53 255 ASP A O 1
#

Foldseek 3Di:
DLVVLLVQLLVLVLLVLVLVLLVVVLVVLVVVLVVLVVQLVVLVVQLVVLVVVLVVLVPPDPVPDDPVVSVVSVVVNVVSVVSNVVSVVLNVLSVVLSVVSVVVSVVSVVVSVVSPCSVVSSVVSVVVSVVVPVVVDDPCVVVVVVVSVVVSLVVSLVVLVVQLVVLVVQLVVLVVQLVVLVVVLVVVVVVPVPDDDDDDPPVNVVSVVSSSVSLSSSVVSVSSSQSSQVSNCVSVVNDGGDPPPVVVVVVVSVD

pLDDT: mean 74.34, std 14.58, range [34.53, 95.12]

Organism: NCBI:txid930132

Radius of gyration: 28.15 Å; chains: 1; bounding box: 72×33×86 Å

Sequence (255 aa):
MLNEYQKKLLNEKQKMREFNRLERETIGLKTELDKLADKENAYKRKLNQEQVDVEKLEGLSITGIFITLAGKKLERLDKEKREVVAAQLKWQEASEARQDVEKELADLAERMNRLGNPKEKYDEFLRQKQEYLLTTSHEDGERSFELLNKIADLNADSKEINEALDAGSLASKSLSDARESLNKAKNWGTLDMFGGGLISTSLKHSNMDTAREEVHRAQKLLRKFSYELEDIGHTFQVDLSISGGLTFMDYFLMD